Protein AF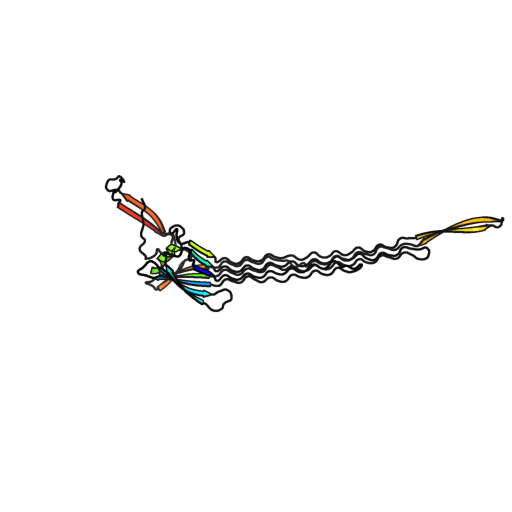-A0A397S6S1-F1 (afdb_monomer)

Structure (mmCIF, N/CA/C/O backbone):
data_AF-A0A397S6S1-F1
#
_entry.id   AF-A0A397S6S1-F1
#
loop_
_atom_site.group_PDB
_atom_site.id
_atom_site.type_symbol
_atom_site.label_atom_id
_atom_site.label_alt_id
_atom_site.label_comp_id
_atom_site.label_asym_id
_atom_site.label_entity_id
_atom_site.label_seq_id
_atom_site.pdbx_PDB_ins_code
_atom_site.Cartn_x
_atom_site.Cartn_y
_atom_site.Cartn_z
_atom_site.occupancy
_atom_site.B_iso_or_equiv
_atom_site.auth_seq_id
_atom_site.auth_comp_id
_atom_site.auth_asym_id
_atom_site.auth_atom_id
_atom_site.pdbx_PDB_model_num
ATOM 1 N N . MET A 1 1 ? -15.194 20.595 20.971 1.00 49.88 1 MET A N 1
ATOM 2 C CA . MET A 1 1 ? -15.760 19.247 21.141 1.00 49.88 1 MET A CA 1
ATOM 3 C C . MET A 1 1 ? -14.604 18.338 21.506 1.00 49.88 1 MET A C 1
ATOM 5 O O . MET A 1 1 ? -13.715 18.184 20.670 1.00 49.88 1 MET A O 1
ATOM 9 N N . PRO A 1 2 ? -14.495 17.902 22.769 1.00 57.78 2 PRO A N 1
ATOM 10 C CA . PRO A 1 2 ? -13.453 16.972 23.172 1.00 57.78 2 PRO A CA 1
ATOM 11 C C . PRO A 1 2 ? -13.737 15.608 22.536 1.00 57.78 2 PRO A C 1
ATOM 13 O O . PRO A 1 2 ? -14.866 15.121 22.544 1.00 57.78 2 PRO A O 1
ATOM 16 N N . PHE A 1 3 ? -12.702 15.026 21.948 1.00 66.88 3 PHE A N 1
ATOM 17 C CA . PHE A 1 3 ? -12.721 13.681 21.397 1.00 66.88 3 PHE A CA 1
ATOM 18 C C . PHE A 1 3 ? -11.619 12.877 22.069 1.00 66.88 3 PHE A C 1
ATOM 20 O O . PHE A 1 3 ? -10.541 13.403 22.357 1.00 66.88 3 PHE A O 1
ATOM 27 N N . VAL A 1 4 ? -11.885 11.600 22.296 1.00 69.38 4 VAL A N 1
ATOM 28 C CA . VAL A 1 4 ? -10.873 10.654 22.760 1.00 69.38 4 VAL A CA 1
ATOM 29 C C . VAL A 1 4 ? -10.373 9.915 21.538 1.00 69.38 4 VAL A C 1
ATOM 31 O O . VAL A 1 4 ? -11.154 9.249 20.865 1.00 69.38 4 VAL A O 1
ATOM 34 N N . VAL A 1 5 ? -9.093 10.068 21.213 1.00 80.88 5 VAL A N 1
ATOM 35 C CA . VAL A 1 5 ? -8.457 9.336 20.113 1.00 80.88 5 VAL A CA 1
ATOM 36 C C . VAL A 1 5 ? -7.332 8.510 20.697 1.00 80.88 5 VAL A C 1
ATOM 38 O O . VAL A 1 5 ? -6.319 9.058 21.129 1.00 80.88 5 VAL A O 1
ATOM 41 N N . LEU A 1 6 ? -7.507 7.194 20.660 1.00 88.75 6 LEU A N 1
ATOM 42 C CA . LEU A 1 6 ? -6.426 6.252 20.883 1.00 88.75 6 LEU A CA 1
ATOM 43 C C . LEU A 1 6 ? -6.134 5.550 19.560 1.00 88.75 6 LEU A C 1
ATOM 45 O O . LEU A 1 6 ? -6.953 4.788 19.046 1.00 88.75 6 LEU A O 1
ATOM 49 N N . SER A 1 7 ? -4.975 5.870 18.987 1.00 92.12 7 SER A N 1
ATOM 50 C CA . SER A 1 7 ? -4.529 5.338 17.704 1.00 92.12 7 SER A CA 1
ATOM 51 C C . SER A 1 7 ? -3.193 4.628 17.867 1.00 92.12 7 SER A C 1
ATOM 53 O O . SER A 1 7 ? -2.209 5.206 18.335 1.00 92.12 7 SER A O 1
ATOM 55 N N . VAL A 1 8 ? -3.175 3.365 17.457 1.00 94.94 8 VAL A N 1
ATOM 56 C CA . VAL A 1 8 ? -1.996 2.491 17.409 1.00 94.94 8 VAL A CA 1
ATOM 57 C C . VAL A 1 8 ? -1.719 2.016 15.981 1.00 94.94 8 VAL A C 1
ATOM 59 O O . VAL A 1 8 ? -1.090 0.980 15.765 1.00 94.94 8 VAL A O 1
ATOM 62 N N . SER A 1 9 ? -2.199 2.777 15.000 1.00 95.75 9 SER A N 1
ATOM 63 C CA . SER A 1 9 ? -2.180 2.421 13.587 1.00 95.75 9 SER A CA 1
ATOM 64 C C . SER A 1 9 ? -0.763 2.221 13.052 1.00 95.75 9 SER A C 1
ATOM 66 O O . SER A 1 9 ? 0.190 2.908 13.435 1.00 95.75 9 SER A O 1
ATOM 68 N N . GLY A 1 10 ? -0.625 1.261 12.144 1.00 96.31 10 GLY A N 1
ATOM 69 C CA . GLY A 1 10 ? 0.649 0.948 11.518 1.00 96.31 10 GLY A CA 1
ATOM 70 C C . GLY A 1 10 ? 1.063 2.029 10.513 1.00 96.31 10 GLY A C 1
ATOM 71 O O . GLY A 1 10 ? 0.251 2.421 9.674 1.00 96.31 10 GLY A O 1
ATOM 72 N N . PRO A 1 11 ? 2.317 2.518 10.522 1.00 96.75 11 PRO A N 1
ATOM 73 C CA . PRO A 1 11 ? 2.785 3.430 9.490 1.00 96.75 11 PRO A CA 1
ATOM 74 C C . PRO A 1 11 ? 2.798 2.769 8.107 1.00 96.75 11 PRO A C 1
ATOM 76 O O . PRO A 1 11 ? 3.103 1.582 7.939 1.00 96.75 11 PRO A O 1
ATOM 79 N N . ASN A 1 12 ? 2.502 3.582 7.094 1.00 97.69 12 ASN A N 1
ATOM 80 C CA . ASN A 1 12 ? 2.542 3.167 5.699 1.00 97.69 12 ASN A CA 1
ATOM 81 C C . ASN A 1 12 ? 3.964 2.796 5.260 1.00 97.69 12 ASN A C 1
ATOM 83 O O . ASN A 1 12 ? 4.958 3.384 5.688 1.00 97.69 12 ASN A O 1
ATOM 87 N N . GLY A 1 13 ? 4.036 1.843 4.340 1.00 97.56 13 GLY A N 1
ATOM 88 C CA . GLY A 1 13 ? 5.231 1.536 3.583 1.00 97.56 13 GLY A CA 1
ATOM 89 C C . GLY A 1 13 ? 5.599 2.671 2.630 1.00 97.56 13 GLY A C 1
ATOM 90 O O . GLY A 1 13 ? 4.772 3.485 2.221 1.00 97.56 13 GLY A O 1
ATOM 91 N N . VAL A 1 14 ? 6.870 2.706 2.257 1.00 98.31 14 VAL A N 1
ATOM 92 C CA . VAL A 1 14 ? 7.441 3.662 1.312 1.00 98.31 14 VAL A CA 1
ATOM 93 C C . VAL A 1 14 ? 7.373 3.061 -0.085 1.00 98.31 14 VAL A C 1
ATOM 95 O O . VAL A 1 14 ? 7.684 1.885 -0.280 1.00 98.31 14 VAL A O 1
ATOM 98 N N . ASN A 1 15 ? 6.966 3.865 -1.063 1.00 98.38 15 ASN A N 1
ATOM 99 C CA . ASN A 1 15 ? 6.918 3.450 -2.462 1.00 98.38 15 ASN A CA 1
ATOM 100 C C . ASN A 1 15 ? 8.325 3.186 -3.016 1.00 98.38 15 ASN A C 1
ATOM 102 O O . ASN A 1 15 ? 9.296 3.834 -2.622 1.00 98.38 15 ASN A O 1
ATOM 106 N N . GLY A 1 16 ? 8.414 2.269 -3.975 1.00 97.75 16 GLY A N 1
ATOM 107 C CA . GLY A 1 16 ? 9.587 2.124 -4.821 1.00 97.75 16 GLY A CA 1
ATOM 108 C C . GLY A 1 16 ? 9.790 3.390 -5.648 1.00 97.75 16 GLY A C 1
ATOM 109 O O . GLY A 1 16 ? 8.836 3.985 -6.149 1.00 97.75 16 GLY A O 1
ATOM 110 N N . GLN A 1 17 ? 11.038 3.816 -5.774 1.00 98.12 17 GLN A N 1
ATOM 111 C CA . GLN A 1 17 ? 11.419 4.894 -6.675 1.00 98.12 17 GLN A CA 1
ATOM 112 C C . GLN A 1 17 ? 11.540 4.334 -8.086 1.00 98.12 17 GLN A C 1
ATOM 114 O O . GLN A 1 17 ? 12.021 3.216 -8.273 1.00 98.12 17 GLN A O 1
ATOM 119 N N . ASN A 1 18 ? 11.106 5.116 -9.066 1.00 98.19 18 ASN A N 1
ATOM 120 C CA . ASN A 1 18 ? 11.241 4.730 -10.461 1.00 98.19 18 ASN A CA 1
ATOM 121 C C . ASN A 1 18 ? 12.713 4.734 -10.867 1.00 98.19 18 ASN A C 1
ATOM 123 O O . ASN A 1 18 ? 13.487 5.581 -10.413 1.00 98.19 18 ASN A O 1
ATOM 127 N N . GLY A 1 19 ? 13.057 3.803 -11.745 1.00 97.25 19 GLY A N 1
ATOM 128 C CA . GLY A 1 19 ? 14.286 3.866 -12.505 1.00 97.25 19 GLY A CA 1
ATOM 129 C C . GLY A 1 19 ? 14.269 5.062 -13.450 1.00 97.25 19 GLY A C 1
ATOM 130 O O . GLY A 1 19 ? 13.210 5.555 -13.848 1.00 97.25 19 GLY A O 1
ATOM 131 N N . ARG A 1 20 ? 15.455 5.561 -13.774 1.00 97.31 20 ARG A N 1
ATOM 132 C CA . ARG A 1 20 ? 15.635 6.616 -14.764 1.00 97.31 20 ARG A CA 1
ATOM 133 C C . ARG A 1 20 ? 15.694 6.023 -16.156 1.00 97.31 20 ARG A C 1
ATOM 135 O O . ARG A 1 20 ? 16.359 5.013 -16.379 1.00 97.31 20 ARG A O 1
ATOM 142 N N . ASP A 1 21 ? 15.038 6.701 -17.083 1.00 96.25 21 ASP A N 1
ATOM 143 C CA . ASP A 1 21 ? 15.172 6.395 -18.497 1.00 96.25 21 ASP A CA 1
ATOM 144 C C . ASP A 1 21 ? 16.601 6.677 -18.955 1.00 96.25 21 ASP A C 1
ATOM 146 O O . ASP A 1 21 ? 17.256 7.627 -18.504 1.00 96.25 21 ASP A O 1
ATOM 150 N N . ALA A 1 22 ? 17.064 5.856 -19.885 1.00 92.19 22 ALA A N 1
ATOM 151 C CA . ALA A 1 22 ? 18.319 6.064 -20.568 1.00 92.19 22 ALA A CA 1
ATOM 152 C C . ALA A 1 22 ? 18.330 7.415 -21.292 1.00 92.19 22 ALA A C 1
ATOM 154 O O . ALA A 1 22 ? 17.345 7.845 -21.906 1.00 92.19 22 ALA A O 1
ATOM 155 N N . ALA A 1 23 ? 19.482 8.081 -21.274 1.00 82.38 23 ALA A N 1
ATOM 156 C CA . ALA A 1 23 ? 19.668 9.274 -22.080 1.00 82.38 23 ALA A CA 1
ATOM 157 C C . ALA A 1 23 ? 19.620 8.914 -23.573 1.00 82.38 23 ALA A C 1
ATOM 159 O O . ALA A 1 23 ? 20.121 7.876 -24.005 1.00 82.38 23 ALA A O 1
ATOM 160 N N . ILE A 1 24 ? 19.044 9.799 -24.390 1.00 68.06 24 ILE A N 1
ATOM 161 C CA . ILE A 1 24 ? 19.132 9.663 -25.846 1.00 68.06 24 ILE A CA 1
ATOM 162 C C . ILE A 1 24 ? 20.593 9.927 -26.238 1.00 68.06 24 ILE A C 1
ATOM 164 O O . ILE A 1 24 ? 21.088 11.027 -25.957 1.00 68.06 24 ILE A O 1
ATOM 168 N N . PRO A 1 25 ? 21.293 8.982 -26.893 1.00 62.28 25 PRO A N 1
ATOM 169 C CA . PRO A 1 25 ? 22.680 9.196 -27.278 1.00 62.28 25 PRO A CA 1
ATOM 170 C C . PRO A 1 25 ? 22.798 10.408 -28.206 1.00 62.28 25 PRO A C 1
ATOM 172 O O . PRO A 1 25 ? 22.095 10.512 -29.212 1.00 62.28 25 PRO A O 1
ATOM 175 N N . SER A 1 26 ? 23.710 11.330 -27.894 1.00 56.88 26 SER A N 1
ATOM 176 C CA . SER A 1 26 ? 24.005 12.495 -28.742 1.00 56.88 26 SER A CA 1
ATOM 177 C C . SER A 1 26 ? 24.985 12.179 -29.882 1.00 56.88 26 SER A C 1
ATOM 179 O O . SER A 1 26 ? 25.228 13.026 -30.744 1.00 56.88 26 SER A O 1
ATOM 181 N N . GLY A 1 27 ? 25.551 10.967 -29.904 1.00 58.62 27 GLY A N 1
ATOM 182 C CA . GLY A 1 27 ? 26.547 10.528 -30.877 1.00 58.62 27 GLY A CA 1
ATOM 183 C C . GLY A 1 27 ? 25.983 9.626 -31.973 1.00 58.62 27 GLY A C 1
ATOM 184 O O . GLY A 1 27 ? 25.130 8.771 -31.744 1.00 58.62 27 GLY A O 1
ATOM 185 N N . SER A 1 28 ? 26.511 9.782 -33.188 1.00 64.44 28 SER A N 1
ATOM 186 C CA . SER A 1 28 ? 26.298 8.804 -34.259 1.00 64.44 28 SER A CA 1
ATOM 187 C C . SER A 1 28 ? 27.014 7.492 -33.916 1.00 64.44 28 SER A C 1
ATOM 189 O O . SER A 1 28 ? 28.092 7.520 -33.325 1.00 64.44 28 SER A O 1
ATOM 191 N N . TYR A 1 29 ? 26.449 6.354 -34.329 1.00 70.75 29 TYR A N 1
ATOM 192 C CA . TYR A 1 29 ? 27.082 5.024 -34.226 1.00 70.75 29 TYR A CA 1
ATOM 193 C C . TYR A 1 29 ? 27.210 4.439 -32.806 1.00 70.75 29 TYR A C 1
ATOM 195 O O . TYR A 1 29 ? 27.913 3.448 -32.622 1.00 70.75 29 TYR A O 1
ATOM 203 N N . MET A 1 30 ? 26.541 5.027 -31.812 1.00 86.31 30 MET A N 1
ATOM 204 C CA . MET A 1 30 ? 26.536 4.545 -30.429 1.00 86.31 30 MET A CA 1
ATOM 205 C C . MET A 1 30 ? 25.378 3.580 -30.170 1.00 86.31 30 MET A C 1
ATOM 207 O O . MET A 1 30 ? 24.312 3.690 -30.782 1.00 86.31 30 MET A O 1
ATOM 211 N N . ASN A 1 31 ? 25.590 2.647 -29.247 1.00 90.50 31 ASN A N 1
ATOM 212 C CA . ASN A 1 31 ? 24.495 1.884 -28.665 1.00 90.50 31 ASN A CA 1
ATOM 213 C C . ASN A 1 31 ? 23.658 2.802 -27.764 1.00 90.50 31 ASN A C 1
ATOM 215 O O . ASN A 1 31 ? 24.150 3.827 -27.291 1.00 90.50 31 ASN A O 1
ATOM 219 N N . GLY A 1 32 ? 22.399 2.439 -27.558 1.00 92.88 32 GLY A N 1
ATOM 220 C CA . GLY A 1 32 ? 21.578 3.038 -26.523 1.00 92.88 32 GLY A CA 1
ATOM 221 C C . GLY A 1 32 ? 22.036 2.579 -25.146 1.00 92.88 32 GLY A C 1
ATOM 222 O O . GLY A 1 32 ? 22.448 1.430 -24.987 1.00 92.88 32 GLY A O 1
ATOM 223 N N . ASP A 1 33 ? 21.957 3.482 -24.175 1.00 94.75 33 ASP A N 1
ATOM 224 C CA . ASP A 1 33 ? 22.206 3.153 -22.774 1.00 94.75 33 ASP A CA 1
ATOM 225 C C . ASP A 1 33 ? 21.023 2.373 -22.190 1.00 94.75 33 ASP A C 1
ATOM 227 O O . ASP A 1 33 ? 19.894 2.479 -22.674 1.00 94.75 33 ASP A O 1
ATOM 231 N N . ASP A 1 34 ? 21.270 1.599 -21.141 1.00 96.12 34 ASP A N 1
ATOM 232 C CA . ASP A 1 34 ? 20.221 0.847 -20.458 1.00 96.12 34 ASP A CA 1
ATOM 233 C C . ASP A 1 34 ? 19.400 1.765 -19.539 1.00 96.12 34 ASP A C 1
ATOM 235 O O . ASP A 1 34 ? 19.919 2.723 -18.958 1.00 96.12 34 ASP A O 1
ATOM 239 N N . GLY A 1 35 ? 18.110 1.463 -19.394 1.00 97.44 35 GLY A N 1
ATOM 240 C CA . GLY A 1 35 ? 17.267 2.085 -18.377 1.00 97.44 35 GLY A CA 1
ATOM 241 C C . GLY A 1 35 ? 17.606 1.552 -16.983 1.00 97.44 35 GLY A C 1
ATOM 242 O O . GLY A 1 35 ? 17.953 0.382 -16.822 1.00 97.44 35 GLY A O 1
ATOM 243 N N . GLU A 1 36 ? 17.494 2.389 -15.953 1.00 98.25 36 GLU A N 1
ATOM 244 C CA . GLU A 1 36 ? 17.776 1.960 -14.579 1.00 98.25 36 GLU A CA 1
ATOM 245 C C . GLU A 1 36 ? 16.616 1.141 -13.991 1.00 98.25 36 GLU A C 1
ATOM 247 O O . GLU A 1 36 ? 15.441 1.342 -14.309 1.00 98.25 36 GLU A O 1
ATOM 252 N N . ASP A 1 37 ? 16.931 0.241 -13.064 1.00 98.31 37 ASP A N 1
ATOM 253 C CA . ASP A 1 37 ? 15.927 -0.498 -12.302 1.00 98.31 37 ASP A CA 1
ATOM 254 C C . ASP A 1 37 ? 15.228 0.395 -11.265 1.00 98.31 37 ASP A C 1
ATOM 256 O O . ASP A 1 37 ? 15.817 1.305 -10.676 1.00 98.31 37 ASP A O 1
ATOM 260 N N . ALA A 1 38 ? 13.968 0.083 -10.973 1.00 98.31 38 ALA A N 1
ATOM 261 C CA . ALA A 1 38 ? 13.251 0.669 -9.853 1.00 98.31 38 ALA A CA 1
ATOM 262 C C . ALA A 1 38 ? 13.758 0.141 -8.503 1.00 98.31 38 ALA A C 1
ATOM 264 O O . ALA A 1 38 ? 14.186 -1.009 -8.366 1.00 98.31 38 ALA A O 1
ATOM 265 N N . THR A 1 39 ? 13.602 0.944 -7.448 1.00 98.12 39 THR A N 1
ATOM 266 C CA . THR A 1 39 ? 13.853 0.475 -6.081 1.00 98.12 39 THR A CA 1
ATOM 267 C C . THR A 1 39 ? 12.647 -0.281 -5.522 1.00 98.12 39 THR A C 1
ATOM 269 O O . THR A 1 39 ? 11.507 -0.157 -5.985 1.00 98.12 39 THR A O 1
ATOM 272 N N . LYS A 1 40 ? 12.897 -1.140 -4.531 1.00 97.25 40 LYS A N 1
ATOM 273 C CA . LYS A 1 40 ? 11.847 -1.954 -3.912 1.00 97.25 40 LYS A CA 1
ATOM 274 C C . LYS A 1 40 ? 11.019 -1.111 -2.935 1.00 97.25 40 LYS A C 1
ATOM 276 O O . LYS A 1 40 ? 11.619 -0.425 -2.106 1.00 97.25 40 LYS A O 1
ATOM 281 N N . PRO A 1 41 ? 9.677 -1.199 -2.965 1.00 98.25 41 PRO A N 1
ATOM 282 C CA . PRO A 1 41 ? 8.852 -0.625 -1.911 1.00 98.25 41 PRO A CA 1
ATOM 283 C C . PRO A 1 41 ? 9.032 -1.359 -0.584 1.00 98.25 41 PRO A C 1
ATOM 285 O O . PRO A 1 41 ? 9.493 -2.504 -0.538 1.00 98.25 41 PRO A O 1
ATOM 288 N N . THR A 1 42 ? 8.594 -0.725 0.502 1.00 98.44 42 THR A N 1
ATOM 289 C CA . THR A 1 42 ? 8.543 -1.349 1.825 1.00 98.44 42 THR A CA 1
ATOM 290 C C . THR A 1 42 ? 7.120 -1.725 2.218 1.00 98.44 42 THR A C 1
ATOM 292 O O . THR A 1 42 ? 6.132 -1.122 1.796 1.00 98.44 42 THR A O 1
ATOM 295 N N . ARG A 1 43 ? 7.019 -2.779 3.027 1.00 98.06 43 ARG A N 1
ATOM 296 C CA . ARG A 1 43 ? 5.763 -3.259 3.603 1.00 98.06 43 ARG A CA 1
ATOM 297 C C . ARG A 1 43 ? 5.183 -2.221 4.570 1.00 98.06 43 ARG A C 1
ATOM 299 O O . ARG A 1 43 ? 5.933 -1.633 5.349 1.00 98.06 43 ARG A O 1
ATOM 306 N N . GLY A 1 44 ? 3.859 -2.068 4.550 1.00 98.12 44 GLY A N 1
ATOM 307 C CA . GLY A 1 44 ? 3.124 -1.330 5.574 1.00 98.12 44 GLY A CA 1
ATOM 308 C C . GLY A 1 44 ? 3.158 -2.068 6.908 1.00 98.12 44 GLY A C 1
ATOM 309 O O . GLY A 1 44 ? 3.124 -3.301 6.947 1.00 98.12 44 GLY A O 1
ATOM 310 N N . LYS A 1 45 ? 3.311 -1.335 8.006 1.00 97.81 45 LYS A N 1
ATOM 311 C CA . LYS A 1 45 ? 3.511 -1.947 9.321 1.00 97.81 45 LYS A CA 1
ATOM 312 C C . LYS A 1 45 ? 2.196 -2.393 9.929 1.00 97.81 45 LYS A C 1
ATOM 314 O O . LYS A 1 45 ? 1.146 -1.830 9.640 1.00 97.81 45 LYS A O 1
ATOM 319 N N . ASP A 1 46 ? 2.269 -3.452 10.720 1.00 97.56 46 ASP A N 1
ATOM 320 C CA . ASP A 1 46 ? 1.125 -3.947 11.476 1.00 97.56 46 ASP A CA 1
ATOM 321 C C . ASP A 1 46 ? 0.682 -2.880 12.476 1.00 97.56 46 ASP A C 1
ATOM 323 O O . ASP A 1 46 ? 1.524 -2.160 13.011 1.00 97.56 46 ASP A O 1
ATOM 327 N N . ALA A 1 47 ? -0.618 -2.760 12.716 1.00 97.19 47 ALA A N 1
ATOM 328 C CA . ALA A 1 47 ? -1.077 -1.964 13.839 1.00 97.19 47 ALA A CA 1
ATOM 329 C C . ALA A 1 47 ? -0.628 -2.603 15.156 1.00 97.19 47 ALA A C 1
ATOM 331 O O . ALA A 1 47 ? -0.300 -3.792 15.220 1.00 97.19 47 ALA A O 1
ATOM 332 N N . GLY A 1 48 ? -0.612 -1.797 16.205 1.00 96.25 48 GLY A N 1
ATOM 333 C CA . GLY A 1 48 ? -0.502 -2.302 17.558 1.00 96.25 48 GLY A CA 1
ATOM 334 C C . GLY A 1 48 ? -1.863 -2.653 18.156 1.00 96.25 48 GLY A C 1
ATOM 335 O O . GLY A 1 48 ? -2.854 -2.752 17.438 1.00 96.25 48 GLY A O 1
ATOM 336 N N . ASP A 1 49 ? -1.913 -2.827 19.471 1.00 95.44 49 ASP A N 1
ATOM 337 C CA . ASP A 1 49 ? -3.095 -3.332 20.170 1.00 95.44 49 ASP A CA 1
ATOM 338 C C . ASP A 1 49 ? -3.554 -2.345 21.243 1.00 95.44 49 ASP A C 1
ATOM 340 O O . ASP A 1 49 ? -2.750 -1.595 21.801 1.00 95.44 49 ASP A O 1
ATOM 344 N N . ILE A 1 50 ? -4.853 -2.348 21.525 1.00 95.12 50 ILE A N 1
ATOM 345 C CA . ILE A 1 50 ? -5.494 -1.538 22.559 1.00 95.12 50 ILE A CA 1
ATOM 346 C C . ILE A 1 50 ? -6.206 -2.490 23.520 1.00 95.12 50 ILE A C 1
ATOM 348 O O . ILE A 1 50 ? -7.055 -3.273 23.095 1.00 95.12 50 ILE A O 1
ATOM 352 N N . ASP A 1 51 ? -5.890 -2.398 24.806 1.00 95.38 51 ASP A N 1
ATOM 353 C CA . ASP A 1 51 ? -6.515 -3.170 25.876 1.00 95.38 51 ASP A CA 1
ATOM 354 C C . ASP A 1 51 ? -6.951 -2.224 26.998 1.00 95.38 51 ASP A C 1
ATOM 356 O O . ASP A 1 51 ? -6.140 -1.749 27.794 1.00 95.38 51 ASP A O 1
ATOM 360 N N . LEU A 1 52 ? -8.238 -1.879 27.020 1.00 93.50 52 LEU A N 1
ATOM 361 C CA . LEU A 1 52 ? -8.780 -0.873 27.934 1.00 93.50 52 LEU A CA 1
ATOM 362 C C . LEU A 1 52 ? -9.760 -1.494 28.919 1.00 93.50 52 LEU A C 1
ATOM 364 O O . LEU A 1 52 ? -10.529 -2.373 28.561 1.00 93.50 52 LEU A O 1
ATOM 368 N N . PHE A 1 53 ? -9.771 -0.981 30.137 1.00 92.88 53 PHE A N 1
ATOM 369 C CA . PHE A 1 53 ? -10.769 -1.170 31.172 1.00 92.88 53 PHE A CA 1
ATOM 370 C C . PHE A 1 53 ? -11.658 0.067 31.231 1.00 92.88 53 PHE A C 1
ATOM 372 O O . PHE A 1 53 ? -11.165 1.189 31.381 1.00 92.88 53 PHE A O 1
ATOM 379 N N . LEU A 1 54 ? -12.966 -0.144 31.122 1.00 89.56 54 LEU A N 1
ATOM 380 C CA . LEU A 1 54 ? -13.977 0.884 31.325 1.00 89.56 54 LEU A CA 1
ATOM 381 C C . LEU A 1 54 ? -14.550 0.730 32.730 1.00 89.56 54 LEU A C 1
ATOM 383 O O . LEU A 1 54 ? -14.918 -0.367 33.154 1.00 89.56 54 LEU A O 1
ATOM 387 N N . THR A 1 55 ? -14.618 1.831 33.467 1.00 89.56 55 THR A N 1
ATOM 388 C CA . THR A 1 55 ? -15.172 1.848 34.823 1.00 89.56 55 THR A CA 1
ATOM 389 C C . THR A 1 55 ? -16.008 3.096 35.021 1.00 89.56 55 THR A C 1
ATOM 391 O O . THR A 1 55 ? -15.583 4.200 34.672 1.00 89.56 55 THR A O 1
ATOM 394 N N . GLU A 1 56 ? -17.200 2.927 35.589 1.00 83.56 56 GLU A N 1
ATOM 395 C CA . GLU A 1 56 ? -18.030 4.064 35.958 1.00 83.56 56 GLU A CA 1
ATOM 396 C C . GLU A 1 56 ? -17.411 4.754 37.178 1.00 83.56 56 GLU A C 1
ATOM 398 O O . GLU A 1 56 ? -17.055 4.124 38.180 1.00 83.56 56 GLU A O 1
ATOM 403 N N . ARG A 1 57 ? -17.238 6.072 37.088 1.00 84.06 57 ARG A N 1
ATOM 404 C CA . ARG A 1 57 ? -16.768 6.897 38.195 1.00 84.06 57 ARG A CA 1
ATOM 405 C C . ARG A 1 57 ? -17.924 7.754 38.679 1.00 84.06 57 ARG A C 1
ATOM 407 O O . ARG A 1 57 ? -18.404 8.643 37.974 1.00 84.06 57 ARG A O 1
ATOM 414 N N . ASP A 1 58 ? -18.339 7.466 39.905 1.00 68.38 58 ASP A N 1
ATOM 415 C CA . ASP A 1 58 ? -19.374 8.210 40.601 1.00 68.38 58 ASP A CA 1
ATOM 416 C C . ASP A 1 58 ? -18.788 9.554 41.035 1.00 68.38 58 ASP A C 1
ATOM 418 O O . ASP A 1 58 ? -17.901 9.625 41.894 1.00 68.38 58 ASP A O 1
ATOM 422 N N . ASN A 1 59 ? -19.223 10.623 40.379 1.00 53.56 59 ASN A N 1
ATOM 423 C CA . ASN A 1 59 ? -18.847 11.970 40.751 1.00 53.56 59 ASN A CA 1
ATOM 424 C C . ASN A 1 59 ? -20.125 12.704 41.126 1.00 53.56 59 ASN A C 1
ATOM 426 O O . ASN A 1 59 ? -21.104 12.708 40.383 1.00 53.56 59 ASN A O 1
ATOM 430 N N . THR A 1 60 ? -20.110 13.366 42.277 1.00 55.25 60 THR A N 1
ATOM 431 C CA . THR A 1 60 ? -21.243 14.110 42.858 1.00 55.25 60 THR A CA 1
ATOM 432 C C . THR A 1 60 ? -21.800 15.225 41.954 1.00 55.25 60 THR A C 1
ATOM 434 O O . THR A 1 60 ? -22.746 15.913 42.334 1.00 55.25 60 THR A O 1
ATOM 437 N N . THR A 1 61 ? -21.225 15.406 40.764 1.00 53.53 61 THR A N 1
ATOM 438 C CA . THR A 1 61 ? -21.505 16.439 39.768 1.00 53.53 61 THR A CA 1
ATOM 439 C C . THR A 1 61 ? -21.949 15.905 38.398 1.00 53.53 61 THR A C 1
ATOM 441 O O . THR A 1 61 ? -22.183 16.730 37.526 1.00 53.53 61 THR A O 1
ATOM 444 N N . GLY A 1 62 ? -22.043 14.586 38.178 1.00 60.72 62 GLY A N 1
ATOM 445 C CA . GLY A 1 62 ? -22.481 14.000 36.898 1.00 60.72 62 GLY A CA 1
ATOM 446 C C . GLY A 1 62 ? -21.818 12.653 36.577 1.00 60.72 62 GLY A C 1
ATOM 447 O O . GLY A 1 62 ? -20.808 12.293 37.182 1.00 60.72 62 GLY A O 1
ATOM 448 N N . ALA A 1 63 ? -22.383 11.910 35.618 1.00 70.62 63 ALA A N 1
ATOM 449 C CA . ALA A 1 63 ? -21.850 10.612 35.194 1.00 70.62 63 ALA A CA 1
ATOM 450 C C . ALA A 1 63 ? -20.482 10.779 34.509 1.00 70.62 63 ALA A C 1
ATOM 452 O O . ALA A 1 63 ? -20.339 11.575 33.575 1.00 70.62 63 ALA A O 1
ATOM 453 N N . SER A 1 64 ? -19.477 10.025 34.958 1.00 79.06 64 SER A N 1
ATOM 454 C CA . SER A 1 64 ? -18.142 10.023 34.357 1.00 79.06 64 SER A CA 1
ATOM 455 C C . SER A 1 64 ? -17.631 8.607 34.116 1.00 79.06 64 SER A C 1
ATOM 457 O O . SER A 1 64 ? -17.967 7.678 34.848 1.00 79.06 64 SER A O 1
ATOM 459 N N . ILE A 1 65 ? -16.823 8.444 33.072 1.00 82.12 65 ILE A N 1
ATOM 460 C CA . ILE A 1 65 ? -16.197 7.175 32.697 1.00 82.12 65 ILE A CA 1
ATOM 461 C C . ILE A 1 65 ? -14.693 7.332 32.821 1.00 82.12 65 ILE A C 1
ATOM 463 O O . ILE A 1 65 ? -14.117 8.278 32.281 1.00 82.12 65 ILE A O 1
ATOM 467 N N . GLU A 1 66 ? -14.049 6.376 33.475 1.00 88.06 66 GLU A N 1
ATOM 468 C CA . GLU A 1 66 ? -12.607 6.207 33.385 1.00 88.06 66 GLU A CA 1
ATOM 469 C C . GLU A 1 66 ? -12.274 5.138 32.348 1.00 88.06 66 GLU A C 1
ATOM 471 O O . GLU A 1 66 ? -12.798 4.023 32.389 1.00 88.06 66 GLU A O 1
ATOM 476 N N . PHE A 1 67 ? -11.374 5.490 31.437 1.00 88.31 67 PHE A N 1
ATOM 477 C CA . PHE A 1 67 ? -10.684 4.554 30.569 1.00 88.31 67 PHE A CA 1
ATOM 478 C C . PHE A 1 67 ? -9.297 4.358 31.152 1.00 88.31 67 PHE A C 1
ATOM 480 O O . PHE A 1 67 ? -8.525 5.310 31.240 1.00 88.31 67 PHE A O 1
ATOM 487 N N . SER A 1 68 ? -8.972 3.135 31.542 1.00 91.81 68 SER A N 1
ATOM 488 C CA . SER A 1 68 ? -7.631 2.767 31.991 1.00 91.81 68 SER A CA 1
ATOM 489 C C . SER A 1 68 ? -7.135 1.554 31.219 1.00 91.81 68 SER A C 1
ATOM 491 O O . SER A 1 68 ? -7.923 0.914 30.545 1.00 91.81 68 SER A O 1
ATOM 493 N N . GLY A 1 69 ? -5.851 1.226 31.260 1.00 92.31 69 GLY A N 1
ATOM 494 C CA . GLY A 1 69 ? -5.338 0.013 30.627 1.00 92.31 69 GLY A CA 1
ATOM 495 C C . GLY A 1 69 ? -4.038 0.257 29.891 1.00 92.31 69 GLY A C 1
ATOM 496 O O . GLY A 1 69 ? -3.231 1.093 30.302 1.00 92.31 69 GLY A O 1
ATOM 497 N N . GLN A 1 70 ? -3.824 -0.504 28.826 1.00 93.81 70 GLN A N 1
ATOM 498 C CA . GLN A 1 70 ? -2.573 -0.534 28.092 1.00 93.81 70 GLN A CA 1
ATOM 499 C C . GLN A 1 70 ? -2.808 -0.477 26.591 1.00 93.81 70 GLN A C 1
ATOM 501 O O . GLN A 1 70 ? -3.794 -0.980 26.059 1.00 93.81 70 GLN A O 1
ATOM 506 N N . TYR A 1 71 ? -1.873 0.137 25.886 1.00 92.62 71 TYR A N 1
ATOM 507 C CA . TYR A 1 71 ? -1.820 0.046 24.440 1.00 92.62 71 TYR A CA 1
ATOM 508 C C . TYR A 1 71 ? -0.382 -0.121 23.986 1.00 92.62 71 TYR A C 1
ATOM 510 O O . TYR A 1 71 ? 0.561 0.369 24.605 1.00 92.62 71 TYR A O 1
ATOM 518 N N . ARG A 1 72 ? -0.219 -0.781 22.851 1.00 94.00 72 ARG A N 1
ATOM 519 C CA . ARG A 1 72 ? 1.067 -0.952 22.191 1.00 94.00 72 ARG A CA 1
ATOM 520 C C . ARG A 1 72 ? 0.992 -0.256 20.859 1.00 94.00 72 ARG A C 1
ATOM 522 O O . ARG A 1 72 ? 0.092 -0.566 20.092 1.00 94.00 72 ARG A O 1
ATOM 529 N N . LYS A 1 73 ? 1.909 0.659 20.545 1.00 90.81 73 LYS A N 1
ATOM 530 C CA . LYS A 1 73 ? 1.979 1.210 19.183 1.00 90.81 73 LYS A CA 1
ATOM 531 C C . LYS A 1 73 ? 2.676 0.226 18.250 1.00 90.81 73 LYS A C 1
ATOM 533 O O . LYS A 1 73 ? 3.460 -0.622 18.680 1.00 90.81 73 LYS A O 1
ATOM 538 N N . SER A 1 74 ? 2.436 0.389 16.953 1.00 84.19 74 SER A N 1
ATOM 539 C CA . SER A 1 74 ? 3.187 -0.319 15.919 1.00 84.19 74 SER A CA 1
ATOM 540 C C . SER A 1 74 ? 4.701 -0.239 16.171 1.00 84.19 74 SER A C 1
ATOM 542 O O . SER A 1 74 ? 5.243 0.837 16.412 1.00 84.19 74 SER A O 1
ATOM 544 N N . GLU A 1 75 ? 5.385 -1.379 16.055 1.00 80.94 75 GLU A N 1
ATOM 545 C CA . GLU A 1 75 ? 6.841 -1.558 16.230 1.00 80.94 75 GLU A CA 1
ATOM 546 C C . GLU A 1 75 ? 7.400 -1.358 17.649 1.00 80.94 75 GLU A C 1
ATOM 548 O O . GLU A 1 75 ? 8.580 -1.636 17.873 1.00 80.94 75 GLU A O 1
ATOM 553 N N . GLN A 1 76 ? 6.589 -0.930 18.620 1.00 83.75 76 GLN A N 1
ATOM 554 C CA . GLN A 1 76 ? 7.010 -0.896 20.018 1.00 83.75 76 GLN A CA 1
ATOM 555 C C . GLN A 1 76 ? 6.913 -2.291 20.644 1.00 83.75 76 GLN A C 1
ATOM 557 O O . GLN A 1 76 ? 5.979 -3.051 20.399 1.00 83.75 76 GLN A O 1
ATOM 562 N N . LEU A 1 77 ? 7.899 -2.619 21.481 1.00 77.31 77 LEU A N 1
ATOM 563 C CA . LEU A 1 77 ? 7.928 -3.863 22.260 1.00 77.31 77 LEU A CA 1
ATOM 564 C C . LEU A 1 77 ? 7.337 -3.704 23.663 1.00 77.31 77 LEU A C 1
ATOM 566 O O . LEU A 1 77 ? 7.227 -4.691 24.383 1.00 77.31 77 LEU A O 1
ATOM 570 N N . VAL A 1 78 ? 7.033 -2.471 24.065 1.00 84.62 78 VAL A N 1
ATOM 571 C CA . VAL A 1 78 ? 6.607 -2.130 25.420 1.00 84.62 78 VAL A CA 1
ATOM 572 C C . VAL A 1 78 ? 5.230 -1.500 25.345 1.00 84.62 78 VAL A C 1
ATOM 574 O O . VAL A 1 78 ? 4.995 -0.640 24.496 1.00 84.62 78 VAL A O 1
ATOM 577 N N . ASP A 1 79 ? 4.361 -1.933 26.246 1.00 88.25 79 ASP A N 1
ATOM 578 C CA . ASP A 1 79 ? 3.025 -1.386 26.397 1.00 88.25 79 ASP A CA 1
ATOM 579 C C . ASP A 1 79 ? 3.089 -0.066 27.179 1.00 88.25 79 ASP A C 1
ATOM 581 O O . ASP A 1 79 ? 3.822 0.074 28.163 1.00 88.25 79 ASP A O 1
ATOM 585 N N . GLU A 1 80 ? 2.335 0.925 26.721 1.00 90.88 80 GLU A N 1
ATOM 586 C CA . GLU A 1 80 ? 2.163 2.211 27.385 1.00 90.88 80 GLU A CA 1
ATOM 587 C C . GLU A 1 80 ? 0.854 2.178 28.180 1.00 90.88 80 GLU A C 1
ATOM 589 O O . GLU A 1 80 ? -0.175 1.708 27.693 1.00 90.88 80 GLU A O 1
ATOM 594 N N . ASN A 1 81 ? 0.884 2.683 29.414 1.00 92.31 81 ASN A N 1
ATOM 595 C CA . ASN A 1 81 ? -0.328 2.796 30.217 1.00 92.31 81 ASN A CA 1
ATOM 596 C C . ASN A 1 81 ? -1.171 3.974 29.719 1.00 92.31 81 ASN A C 1
ATOM 598 O O . ASN A 1 81 ? -0.652 5.064 29.470 1.00 92.31 81 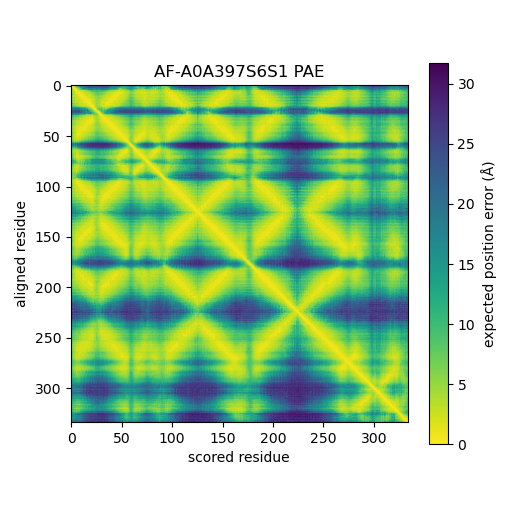ASN A O 1
ATOM 602 N N . PHE A 1 82 ? -2.477 3.765 29.651 1.00 89.25 82 PHE A N 1
ATOM 603 C CA . PHE A 1 82 ? -3.472 4.796 29.405 1.00 89.25 82 PHE A CA 1
ATOM 604 C C . PHE A 1 82 ? -4.358 4.917 30.639 1.00 89.25 82 PHE A C 1
ATOM 606 O O . PHE A 1 82 ? -4.784 3.901 31.185 1.00 89.25 82 PHE A O 1
ATOM 613 N N . GLN A 1 83 ? -4.612 6.139 31.098 1.00 90.38 83 GLN A N 1
ATOM 614 C CA . GLN A 1 83 ? -5.594 6.404 32.143 1.00 90.38 83 GLN A CA 1
ATOM 615 C C . GLN A 1 83 ? -6.139 7.817 31.978 1.00 90.38 83 GLN A C 1
ATOM 617 O O . GLN A 1 83 ? -5.420 8.787 32.196 1.00 90.38 83 GLN A O 1
ATOM 622 N N . GLU A 1 84 ? -7.408 7.924 31.612 1.00 86.94 84 GLU A N 1
ATOM 623 C CA . GLU A 1 84 ? -8.094 9.194 31.405 1.00 86.94 84 GLU A CA 1
ATOM 624 C C . GLU A 1 84 ? -9.537 9.091 31.904 1.00 86.94 84 GLU A C 1
ATOM 626 O O . GLU A 1 84 ? -10.192 8.058 31.759 1.00 86.94 84 GLU A O 1
ATOM 631 N N . THR A 1 85 ? -10.043 10.169 32.504 1.00 85.81 85 THR A N 1
ATOM 632 C CA . THR A 1 85 ? -11.433 10.257 32.973 1.00 85.81 85 THR A CA 1
ATOM 633 C C . THR A 1 85 ? -12.179 11.314 32.181 1.00 85.81 85 THR A C 1
ATOM 635 O O . THR A 1 85 ? -11.729 12.453 32.058 1.00 85.81 85 THR A O 1
ATOM 638 N N . TYR A 1 86 ? -13.353 10.947 31.687 1.00 79.75 86 TYR A N 1
ATOM 639 C CA . TYR A 1 86 ? -14.193 11.799 30.865 1.00 79.75 86 TYR A CA 1
ATOM 640 C C . TYR A 1 86 ? -15.573 11.967 31.489 1.00 79.75 86 TYR A C 1
ATOM 642 O O . TYR A 1 86 ? -16.156 11.013 31.999 1.00 79.75 86 TYR A O 1
ATOM 650 N N . SER A 1 87 ? -16.113 13.184 31.421 1.00 76.94 87 SER A N 1
ATOM 651 C CA . SER A 1 87 ? -17.520 13.421 31.748 1.00 76.94 87 SER A CA 1
ATOM 652 C C . SER A 1 87 ? -18.394 12.986 30.573 1.00 76.94 87 SER A C 1
ATOM 654 O O . SER A 1 87 ? -18.161 13.410 29.437 1.00 76.94 87 SER A O 1
ATOM 656 N N . CYS A 1 88 ? -19.422 12.184 30.850 1.00 69.56 88 CYS A N 1
ATOM 657 C CA . CYS A 1 88 ? -20.412 11.763 29.856 1.00 69.56 88 CYS A CA 1
ATOM 658 C C . CYS A 1 88 ? -21.211 12.948 29.286 1.00 69.56 88 CYS A C 1
ATOM 660 O O . CYS A 1 88 ? -21.849 12.810 28.248 1.00 69.56 88 CYS A O 1
ATOM 662 N N . GLU A 1 89 ? -21.192 14.105 29.956 1.00 68.12 89 GLU A N 1
ATOM 663 C CA . GLU A 1 89 ? -21.887 15.320 29.515 1.00 68.12 89 GLU A CA 1
ATOM 664 C C . GLU A 1 89 ? -21.129 16.094 28.431 1.00 68.12 89 GLU A C 1
ATOM 666 O O . GLU A 1 89 ? -21.728 16.913 27.737 1.00 68.12 89 GLU A O 1
ATOM 671 N N . THR A 1 90 ? -19.809 15.898 28.318 1.00 66.88 90 THR A N 1
ATOM 672 C CA . THR A 1 90 ? -18.951 16.753 27.483 1.00 66.88 90 THR A CA 1
ATOM 673 C C . THR A 1 90 ? -18.284 16.033 26.324 1.00 66.88 90 THR A C 1
ATOM 675 O O . THR A 1 90 ? -17.829 16.716 25.407 1.00 66.88 90 THR A O 1
ATOM 678 N N . VAL A 1 91 ? -18.190 14.700 26.346 1.00 65.56 91 VAL A N 1
ATOM 679 C CA . VAL A 1 91 ? -17.555 13.934 25.266 1.00 65.56 91 VAL A CA 1
ATOM 680 C C . VAL A 1 91 ? -18.568 13.533 24.211 1.00 65.56 91 VAL A C 1
ATOM 682 O O . VAL A 1 91 ? -19.481 12.764 24.481 1.00 65.56 91 VAL A O 1
ATOM 685 N N . ASP A 1 92 ? -18.324 13.993 22.985 1.00 65.69 92 ASP A N 1
ATOM 686 C CA . ASP A 1 92 ? -19.202 13.735 21.842 1.00 65.69 92 ASP A CA 1
ATOM 687 C C . ASP A 1 92 ? -18.687 12.589 20.942 1.00 65.69 92 ASP A C 1
ATOM 689 O O . ASP A 1 92 ? -19.431 12.051 20.116 1.00 65.69 92 ASP A O 1
ATOM 693 N N . PHE A 1 93 ? -17.395 12.221 21.041 1.00 70.00 93 PHE A N 1
ATOM 694 C CA . PHE A 1 93 ? -16.778 11.279 20.097 1.00 70.00 93 PHE A CA 1
ATOM 695 C C . PHE A 1 93 ? -15.627 10.429 20.656 1.00 70.00 93 PHE A C 1
ATOM 697 O O . PHE A 1 93 ? -14.647 10.965 21.183 1.00 70.00 93 PHE A O 1
ATOM 704 N N . PHE A 1 94 ? -15.699 9.112 20.434 1.00 78.00 94 PHE A N 1
ATOM 705 C CA . PHE A 1 94 ? -14.636 8.150 20.756 1.00 78.00 94 PHE A CA 1
ATOM 706 C C . PHE A 1 94 ? -14.062 7.501 19.490 1.00 78.00 94 PHE A C 1
ATOM 708 O O . PHE A 1 94 ? -14.796 6.925 18.688 1.00 78.00 94 PHE A O 1
ATOM 715 N N . VAL A 1 95 ? -12.742 7.556 19.317 1.00 85.25 95 VAL A N 1
ATOM 716 C CA . VAL A 1 95 ? -12.019 6.925 18.205 1.00 85.25 95 VAL A CA 1
ATOM 717 C C . VAL A 1 95 ? -11.035 5.910 18.751 1.00 85.25 95 VAL A C 1
ATOM 719 O O . VAL A 1 95 ? -10.075 6.274 19.433 1.00 85.25 95 VAL A O 1
ATOM 722 N N . LEU A 1 96 ? -11.255 4.649 18.394 1.00 90.00 96 LEU A N 1
ATOM 723 C CA . LEU A 1 96 ? -10.304 3.570 18.614 1.00 90.00 96 LEU A CA 1
ATOM 724 C C . LEU A 1 96 ? -9.813 3.096 17.248 1.00 90.00 96 LEU A C 1
ATOM 726 O O . LEU A 1 96 ? -10.589 2.590 16.431 1.00 90.00 96 LEU A O 1
ATOM 730 N N . ASP A 1 97 ? -8.530 3.320 16.987 1.00 93.81 97 ASP A N 1
ATOM 731 C CA . ASP A 1 97 ? -7.933 3.076 15.682 1.00 93.81 97 ASP A CA 1
ATOM 732 C C . ASP A 1 97 ? -6.698 2.179 15.792 1.00 93.81 97 ASP A C 1
ATOM 734 O O . ASP A 1 97 ? -5.677 2.548 16.370 1.00 93.81 97 ASP A O 1
ATOM 738 N N . ALA A 1 98 ? -6.804 0.993 15.212 1.00 96.00 98 ALA A N 1
ATOM 739 C CA . ALA A 1 98 ? -5.758 -0.010 15.125 1.00 96.00 98 ALA A CA 1
ATOM 740 C C . ALA A 1 98 ? -5.684 -0.558 13.690 1.00 96.00 98 ALA A C 1
ATOM 742 O O . ALA A 1 98 ? -5.606 -1.769 13.480 1.00 96.00 98 ALA A O 1
ATOM 743 N N . HIS A 1 99 ? -5.747 0.312 12.677 1.00 96.75 99 HIS A N 1
ATOM 744 C CA . HIS A 1 99 ? -5.605 -0.120 11.286 1.00 96.75 99 HIS A CA 1
ATOM 745 C C . HIS A 1 99 ? -4.147 -0.351 10.883 1.00 96.75 99 HIS A C 1
ATOM 747 O O . HIS A 1 99 ? -3.232 0.365 11.299 1.00 96.75 99 HIS A O 1
ATOM 753 N N . GLY A 1 100 ? -3.920 -1.357 10.041 1.00 98.00 100 GLY A N 1
ATOM 754 C CA . GLY A 1 100 ? -2.599 -1.644 9.492 1.00 98.00 100 GLY A CA 1
ATOM 755 C C . GLY A 1 100 ? -2.167 -0.613 8.448 1.00 98.00 100 GLY A C 1
ATOM 756 O O . GLY A 1 100 ? -2.980 -0.086 7.689 1.00 98.00 100 GLY A O 1
ATOM 757 N N . GLY A 1 101 ? -0.865 -0.358 8.352 1.00 98.06 101 GLY A N 1
ATOM 758 C CA . GLY A 1 101 ? -0.306 0.549 7.354 1.00 98.06 101 GLY A CA 1
ATOM 759 C C . GLY A 1 101 ? -0.422 -0.006 5.936 1.00 98.06 101 GLY A C 1
ATOM 760 O O . GLY A 1 101 ? -0.256 -1.203 5.700 1.00 98.06 101 GLY A O 1
ATOM 761 N N . SER A 1 102 ? -0.658 0.855 4.952 1.00 98.44 102 SER A N 1
ATOM 762 C CA . SER A 1 102 ? -0.686 0.457 3.539 1.00 98.44 102 SER A CA 1
ATOM 763 C C . SER A 1 102 ? 0.710 0.088 3.037 1.00 98.44 102 SER A C 1
ATOM 765 O O . SER A 1 102 ? 1.700 0.698 3.431 1.00 98.44 102 SER A O 1
ATOM 767 N N . GLY A 1 103 ? 0.815 -0.903 2.156 1.00 98.56 103 GLY A N 1
ATOM 768 C CA . GLY A 1 103 ? 2.068 -1.281 1.510 1.00 98.56 103 GLY A CA 1
ATOM 769 C C . GLY A 1 103 ? 2.491 -0.293 0.426 1.00 98.56 103 GLY A C 1
ATOM 770 O O . GLY A 1 103 ? 1.660 0.213 -0.331 1.00 98.56 103 GLY A O 1
ATOM 771 N N . GLY A 1 104 ? 3.798 -0.044 0.316 1.00 98.62 104 GLY A N 1
ATOM 772 C CA . GLY A 1 104 ? 4.346 0.822 -0.724 1.00 98.62 104 GLY A CA 1
ATOM 773 C C . GLY A 1 104 ? 4.089 0.278 -2.132 1.00 98.62 104 GLY A C 1
ATOM 774 O O . GLY A 1 104 ? 4.144 -0.928 -2.381 1.00 98.62 104 GLY A O 1
ATOM 775 N N . HIS A 1 105 ? 3.809 1.167 -3.078 1.00 98.62 105 HIS A N 1
ATOM 776 C CA . HIS A 1 105 ? 3.652 0.826 -4.490 1.00 98.62 105 HIS A CA 1
ATOM 777 C C . HIS A 1 105 ? 4.999 0.493 -5.135 1.00 98.62 105 HIS A C 1
ATOM 779 O O . HIS A 1 105 ? 6.006 1.126 -4.829 1.00 98.62 105 HIS A O 1
ATOM 785 N N . GLY A 1 106 ? 5.012 -0.487 -6.033 1.00 98.50 106 GLY A N 1
ATOM 786 C CA . GLY A 1 106 ? 6.173 -0.823 -6.845 1.00 98.50 106 GLY A CA 1
ATOM 787 C C . GLY A 1 106 ? 6.573 0.331 -7.761 1.00 98.50 106 GLY A C 1
ATOM 788 O O . GLY A 1 106 ? 5.723 1.093 -8.221 1.00 98.50 106 GLY A O 1
ATOM 789 N N . GLY A 1 107 ? 7.872 0.457 -8.012 1.00 98.31 107 GLY A N 1
ATOM 790 C CA . GLY A 1 107 ? 8.418 1.459 -8.921 1.00 98.31 107 GLY A CA 1
ATOM 791 C C . GLY A 1 107 ? 8.424 0.975 -10.370 1.00 98.31 107 GLY A C 1
ATOM 792 O O . GLY A 1 107 ? 8.411 -0.228 -10.651 1.00 98.31 107 GLY A O 1
ATOM 793 N N . TYR A 1 108 ? 8.450 1.928 -11.293 1.00 98.56 108 TYR A N 1
ATOM 794 C CA . TYR A 1 108 ? 8.561 1.683 -12.730 1.00 98.56 108 TYR A CA 1
ATOM 795 C C . TYR A 1 108 ? 10.035 1.629 -13.129 1.00 98.56 108 TYR A C 1
ATOM 797 O O . TYR A 1 108 ? 10.794 2.504 -12.726 1.00 98.56 108 TYR A O 1
ATOM 805 N N . GLY A 1 109 ? 10.450 0.608 -13.874 1.00 98.38 109 GLY A N 1
ATOM 806 C CA . GLY A 1 109 ? 11.794 0.562 -14.448 1.00 98.38 109 GLY A CA 1
ATOM 807 C C . GLY A 1 109 ? 11.930 1.579 -15.579 1.00 98.38 109 GLY A C 1
ATOM 808 O O . GLY A 1 109 ? 10.942 1.863 -16.254 1.00 98.38 109 GLY A O 1
ATOM 809 N N . GLY A 1 110 ? 13.132 2.116 -15.764 1.00 98.25 110 GLY A N 1
ATOM 810 C CA . GLY A 1 110 ? 13.414 3.099 -16.804 1.00 98.25 110 GLY A CA 1
ATOM 811 C C . GLY A 1 110 ? 13.434 2.490 -18.203 1.00 98.25 110 GLY A C 1
ATOM 812 O O . GLY A 1 110 ? 13.755 1.313 -18.388 1.00 98.25 110 GLY A O 1
ATOM 813 N N . ASP A 1 111 ? 13.107 3.293 -19.204 1.00 97.88 111 ASP A N 1
ATOM 814 C CA . ASP A 1 111 ? 13.180 2.895 -20.606 1.00 97.88 111 ASP A CA 1
ATOM 815 C C . ASP A 1 111 ? 14.637 2.822 -21.095 1.00 97.88 111 ASP A C 1
ATOM 817 O O . ASP A 1 111 ? 15.479 3.643 -20.731 1.00 97.88 111 ASP A O 1
ATOM 821 N N . GLY A 1 112 ? 14.931 1.841 -21.950 1.00 97.19 112 GLY A N 1
ATOM 822 C CA . GLY A 1 112 ? 16.222 1.708 -22.621 1.00 97.19 112 GLY A CA 1
ATOM 823 C C . GLY A 1 112 ? 16.365 2.672 -23.802 1.00 97.19 112 GLY A C 1
ATOM 824 O O . GLY A 1 112 ? 15.404 2.996 -24.505 1.00 97.19 112 GLY A O 1
ATOM 825 N N . GLY A 1 113 ? 17.590 3.120 -24.055 1.00 95.31 113 GLY A N 1
ATOM 826 C CA . GLY A 1 113 ? 17.913 4.124 -25.060 1.00 95.31 113 GLY A CA 1
ATOM 827 C C . GLY A 1 113 ? 17.909 3.560 -26.479 1.00 95.31 113 GLY A C 1
ATOM 828 O O . GLY A 1 113 ? 18.239 2.402 -26.724 1.00 95.31 113 GLY A O 1
ATOM 829 N N . TYR A 1 114 ? 17.568 4.385 -27.465 1.00 94.31 114 TYR A N 1
ATOM 830 C CA . TYR A 1 114 ? 17.651 3.981 -28.869 1.00 94.31 114 TYR A CA 1
ATOM 831 C C . TYR A 1 114 ? 19.101 3.877 -29.345 1.00 94.31 114 TYR A C 1
ATOM 833 O O . TYR A 1 114 ? 19.914 4.757 -29.074 1.00 94.31 114 TYR A O 1
ATOM 841 N N . GLY A 1 115 ? 19.397 2.847 -30.137 1.00 94.25 115 GLY A N 1
ATOM 842 C CA . GLY A 1 115 ? 20.665 2.747 -30.848 1.00 94.25 115 GLY A CA 1
ATOM 843 C C . GLY A 1 115 ? 20.752 3.758 -31.994 1.00 94.25 115 GLY A C 1
ATOM 844 O O . GLY A 1 115 ? 19.768 4.038 -32.686 1.00 94.25 115 GLY A O 1
ATOM 845 N N . ALA A 1 116 ? 21.940 4.309 -32.228 1.00 92.88 116 ALA A N 1
ATOM 846 C CA . ALA A 1 116 ? 22.160 5.303 -33.271 1.00 92.88 116 ALA A CA 1
ATOM 847 C C . ALA A 1 116 ? 22.247 4.674 -34.672 1.00 92.88 116 ALA A C 1
ATOM 849 O O . ALA A 1 116 ? 22.605 3.510 -34.850 1.00 92.88 116 ALA A O 1
ATOM 850 N N . THR A 1 117 ? 21.964 5.466 -35.707 1.00 92.75 117 THR A N 1
ATOM 851 C CA . THR A 1 117 ? 22.108 5.007 -37.100 1.00 92.75 117 THR A CA 1
ATOM 852 C C . THR A 1 117 ? 23.583 4.790 -37.458 1.00 92.75 117 THR A C 1
ATOM 854 O O . THR A 1 117 ? 24.438 5.554 -37.013 1.00 92.75 117 THR A O 1
ATOM 857 N N . GLY A 1 118 ? 23.872 3.761 -38.259 1.00 93.19 118 GLY A N 1
ATOM 858 C CA . GLY A 1 118 ? 25.206 3.411 -38.755 1.00 93.19 118 GLY A CA 1
ATOM 859 C C . GLY A 1 118 ? 25.769 4.412 -39.775 1.00 93.19 118 GLY A C 1
ATOM 860 O O . GLY A 1 118 ? 25.026 5.184 -40.382 1.00 93.19 118 GLY A O 1
ATOM 861 N N . HIS A 1 119 ? 27.089 4.408 -39.992 1.00 91.25 119 HIS A N 1
ATOM 862 C CA . HIS A 1 119 ? 27.733 5.403 -40.863 1.00 91.25 119 HIS A CA 1
ATOM 863 C C . HIS A 1 119 ? 27.397 5.182 -42.339 1.00 91.25 119 HIS A C 1
ATOM 865 O O . HIS A 1 119 ? 27.383 4.037 -42.796 1.00 91.25 119 HIS A O 1
ATOM 871 N N . PRO A 1 120 ? 27.152 6.238 -43.127 1.00 93.12 120 PRO A N 1
ATOM 872 C CA . PRO A 1 120 ? 27.034 6.070 -44.564 1.00 93.12 120 PRO A CA 1
ATOM 873 C C . PRO A 1 120 ? 28.376 5.609 -45.152 1.00 93.12 120 PRO A C 1
ATOM 875 O O . PRO A 1 120 ? 29.447 6.011 -44.697 1.00 93.12 120 PRO A O 1
ATOM 878 N N . GLY A 1 121 ? 28.306 4.747 -46.157 1.00 94.69 121 GLY A N 1
ATOM 879 C CA . GLY A 1 121 ? 29.426 4.440 -47.029 1.00 94.69 121 GLY A CA 1
ATOM 880 C C . GLY A 1 121 ? 29.733 5.616 -47.955 1.00 94.69 121 GLY A C 1
ATOM 881 O O . GLY A 1 121 ? 28.889 6.478 -48.197 1.00 94.69 121 GLY A O 1
ATOM 882 N N . MET A 1 122 ? 30.953 5.652 -48.476 1.00 95.19 122 MET A N 1
ATOM 883 C CA . MET A 1 122 ? 31.397 6.642 -49.453 1.00 95.19 122 MET A CA 1
ATOM 884 C C . MET A 1 122 ? 31.036 6.167 -50.857 1.00 95.19 122 MET A C 1
ATOM 886 O O . MET A 1 122 ? 31.195 4.985 -51.162 1.00 95.19 122 MET A O 1
ATOM 890 N N . ASP A 1 123 ? 30.573 7.074 -51.711 1.00 95.62 123 ASP A N 1
ATOM 891 C CA . ASP A 1 123 ? 30.248 6.758 -53.101 1.00 95.62 123 ASP A CA 1
ATOM 892 C C . ASP A 1 123 ? 31.492 6.318 -53.891 1.00 95.62 123 ASP A C 1
ATOM 894 O O . ASP A 1 123 ? 32.626 6.717 -53.607 1.00 95.62 123 ASP A O 1
ATOM 898 N N . ALA A 1 124 ? 31.269 5.492 -54.911 1.00 93.44 124 ALA A N 1
ATOM 899 C CA .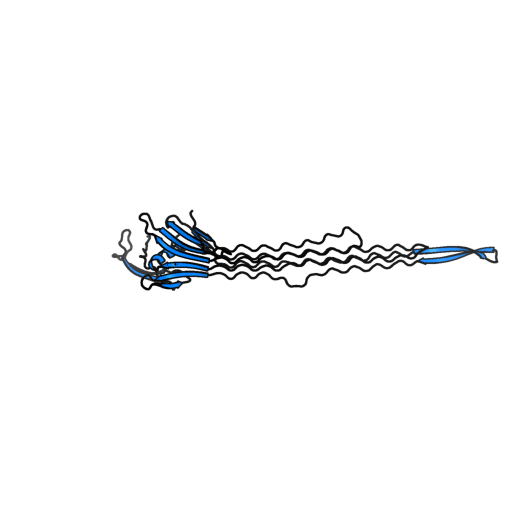 ALA A 1 124 ? 32.299 5.127 -55.865 1.00 93.44 124 ALA A CA 1
ATOM 900 C C . ALA A 1 124 ? 32.783 6.365 -56.635 1.00 93.44 124 ALA A C 1
ATOM 902 O O . ALA A 1 124 ? 32.025 7.287 -56.932 1.00 93.44 124 ALA A O 1
ATOM 903 N N . THR A 1 125 ? 34.053 6.356 -57.020 1.00 93.06 125 THR A N 1
ATOM 904 C CA . THR A 1 125 ? 34.635 7.342 -57.937 1.00 93.06 125 THR A CA 1
ATOM 905 C C . THR A 1 125 ? 35.140 6.631 -59.183 1.00 93.06 125 THR A C 1
ATOM 907 O O . THR A 1 125 ? 35.129 5.406 -59.245 1.00 93.06 125 THR A O 1
ATOM 910 N N . ARG A 1 126 ? 35.672 7.355 -60.171 1.00 91.25 126 ARG A N 1
ATOM 911 C CA . ARG A 1 126 ? 36.345 6.716 -61.317 1.00 91.25 126 ARG A CA 1
ATOM 912 C C . ARG A 1 126 ? 37.600 5.910 -60.941 1.00 91.25 126 ARG A C 1
ATOM 914 O O . ARG A 1 126 ? 38.112 5.167 -61.767 1.00 91.25 126 ARG A O 1
ATOM 921 N N . TYR A 1 127 ? 38.108 6.067 -59.715 1.00 90.75 127 TYR A N 1
ATOM 922 C CA . TYR A 1 127 ? 39.342 5.429 -59.245 1.00 90.75 127 TYR A CA 1
ATOM 923 C C . TYR A 1 127 ? 39.109 4.393 -58.138 1.00 90.75 127 TYR A C 1
ATOM 925 O O . TYR A 1 127 ? 40.034 3.669 -57.781 1.00 90.75 127 TYR A O 1
ATOM 933 N N . SER A 1 128 ? 37.899 4.319 -57.576 1.00 90.81 128 SER A N 1
ATOM 934 C CA . SER A 1 128 ? 37.593 3.451 -56.439 1.00 90.81 128 SER A CA 1
ATOM 935 C C . SER A 1 128 ? 36.132 3.015 -56.422 1.00 90.81 128 SER A C 1
ATOM 937 O O . SER A 1 128 ? 35.244 3.753 -56.846 1.00 90.81 128 SER A O 1
ATOM 939 N N . ASN A 1 129 ? 35.876 1.838 -55.861 1.00 93.38 129 ASN A N 1
ATOM 940 C CA . ASN A 1 129 ? 34.522 1.379 -55.561 1.00 93.38 129 ASN A CA 1
ATOM 941 C C . ASN A 1 129 ? 33.940 2.148 -54.371 1.00 93.38 129 ASN A C 1
ATOM 943 O O . ASN A 1 129 ? 34.683 2.718 -53.567 1.00 93.38 129 ASN A O 1
ATOM 947 N N . GLY A 1 130 ? 32.614 2.141 -54.258 1.00 94.12 130 GLY A N 1
ATOM 948 C CA . GLY A 1 130 ? 31.922 2.666 -53.089 1.00 94.12 130 GLY A CA 1
ATOM 949 C C . GLY A 1 130 ? 32.136 1.762 -51.878 1.00 94.12 130 GLY A C 1
ATOM 950 O O . GLY A 1 130 ? 32.377 0.561 -52.018 1.00 94.12 130 GLY A O 1
ATOM 951 N N . THR A 1 131 ? 32.059 2.328 -50.676 1.00 96.31 131 THR A N 1
ATOM 952 C CA . THR A 1 131 ? 32.214 1.571 -49.429 1.00 96.31 131 THR A CA 1
ATOM 953 C C . THR A 1 131 ? 30.864 1.207 -48.827 1.00 96.31 131 THR A C 1
ATOM 955 O O . THR A 1 131 ? 29.838 1.842 -49.085 1.00 96.31 131 THR A O 1
ATOM 958 N N . ASN A 1 132 ? 30.850 0.143 -48.028 1.00 95.38 132 ASN A N 1
ATOM 959 C CA . ASN A 1 132 ? 29.648 -0.282 -47.324 1.00 95.38 132 ASN A CA 1
ATOM 960 C C . ASN A 1 132 ? 29.294 0.709 -46.212 1.00 95.38 132 ASN A C 1
ATOM 962 O O . ASN A 1 132 ? 30.170 1.316 -45.592 1.00 95.38 132 ASN A O 1
ATOM 966 N N . GLY A 1 133 ? 28.002 0.824 -45.932 1.00 95.25 133 GLY A N 1
ATOM 967 C CA . GLY A 1 133 ? 27.531 1.492 -44.734 1.00 95.25 133 GLY A CA 1
ATOM 968 C C . GLY A 1 133 ? 27.826 0.666 -43.481 1.00 95.25 133 GLY A C 1
ATOM 969 O O . GLY A 1 133 ? 28.004 -0.553 -43.529 1.00 95.25 133 GLY A O 1
ATOM 970 N N . GLY A 1 134 ? 27.900 1.347 -42.345 1.00 94.88 134 GLY A N 1
ATOM 971 C CA . GLY A 1 134 ? 28.223 0.771 -41.046 1.00 94.88 134 GLY A CA 1
ATOM 972 C C . GLY A 1 134 ? 27.000 0.175 -40.373 1.00 94.88 134 GLY A C 1
ATOM 973 O O . GLY A 1 134 ? 25.864 0.522 -40.690 1.00 94.88 134 GLY A O 1
ATOM 974 N N . ARG A 1 135 ? 27.228 -0.716 -39.412 1.00 94.56 135 ARG A N 1
ATOM 975 C CA . ARG A 1 135 ? 26.163 -1.268 -38.571 1.00 94.56 135 ARG A CA 1
ATOM 976 C C . ARG A 1 135 ? 25.524 -0.163 -37.716 1.00 94.56 135 ARG A C 1
ATOM 978 O O . ARG A 1 135 ? 26.227 0.729 -37.248 1.00 94.56 135 ARG A O 1
ATOM 985 N N . GLY A 1 136 ? 24.206 -0.221 -37.532 1.00 94.69 136 GLY A N 1
ATOM 986 C CA . GLY A 1 136 ? 23.500 0.609 -36.551 1.00 94.69 136 GLY A CA 1
ATOM 987 C C . GLY A 1 136 ? 23.777 0.149 -35.120 1.00 94.69 136 GLY A C 1
ATOM 988 O O . GLY A 1 136 ? 23.973 -1.041 -34.886 1.00 94.69 136 GLY A O 1
ATOM 989 N N . GLY A 1 137 ? 23.800 1.079 -34.169 1.00 94.31 137 GLY A N 1
ATOM 990 C CA . GLY A 1 137 ? 23.977 0.768 -32.752 1.00 94.31 137 GLY A CA 1
ATOM 991 C C . GLY A 1 137 ? 22.820 -0.062 -32.203 1.00 94.31 137 GLY A C 1
ATOM 992 O O . GLY A 1 137 ? 21.686 0.050 -32.669 1.00 94.31 137 GLY A O 1
ATOM 993 N N . ASP A 1 138 ? 23.098 -0.900 -31.217 1.00 95.44 138 ASP A N 1
ATOM 994 C CA . ASP A 1 138 ? 22.080 -1.682 -30.518 1.00 95.44 138 ASP A CA 1
ATOM 995 C C . ASP A 1 138 ? 21.278 -0.775 -29.576 1.00 95.44 138 ASP A C 1
ATOM 997 O O . ASP A 1 138 ? 21.797 0.229 -29.099 1.00 95.44 138 ASP A O 1
ATOM 1001 N N . GLY A 1 139 ? 20.001 -1.071 -29.353 1.00 95.88 139 GLY A N 1
ATOM 1002 C CA . GLY A 1 139 ? 19.214 -0.371 -28.340 1.00 95.88 139 GLY A CA 1
ATOM 1003 C C . GLY A 1 139 ? 19.536 -0.897 -26.944 1.00 95.88 139 GLY A C 1
ATOM 1004 O O . GLY A 1 139 ? 19.874 -2.072 -26.805 1.00 95.88 139 GLY A O 1
ATOM 1005 N N . GLY A 1 140 ? 19.422 -0.034 -25.941 1.00 96.69 140 GLY A N 1
ATOM 1006 C CA . GLY A 1 140 ? 19.658 -0.387 -24.546 1.00 96.69 140 GLY A CA 1
ATOM 1007 C C . GLY A 1 140 ? 18.532 -1.224 -23.953 1.00 96.69 140 GLY A C 1
ATOM 1008 O O . GLY A 1 140 ? 17.372 -1.159 -24.384 1.00 96.69 140 GLY A O 1
ATOM 1009 N N . ASP A 1 141 ? 18.879 -2.028 -22.961 1.00 97.88 141 ASP A N 1
ATOM 1010 C CA . ASP A 1 141 ? 17.947 -2.853 -22.212 1.00 97.88 141 ASP A CA 1
ATOM 1011 C C . ASP A 1 141 ? 17.054 -1.977 -21.319 1.00 97.88 141 ASP A C 1
ATOM 1013 O O . ASP A 1 141 ? 17.416 -0.878 -20.901 1.00 97.88 141 ASP A O 1
AT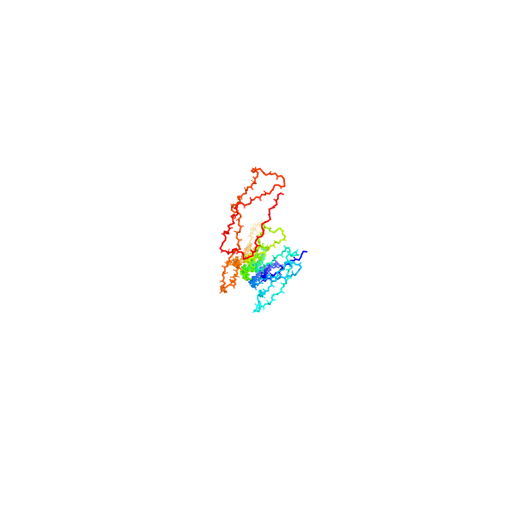OM 1017 N N . ALA A 1 142 ? 15.841 -2.451 -21.052 1.00 98.06 142 ALA A N 1
ATOM 1018 C CA . ALA A 1 142 ? 14.919 -1.750 -20.172 1.00 98.06 142 ALA A CA 1
ATOM 1019 C C . ALA A 1 142 ? 15.182 -2.093 -18.705 1.00 98.06 142 ALA A C 1
ATOM 1021 O O . ALA A 1 142 ? 15.431 -3.254 -18.367 1.00 98.06 142 ALA A O 1
ATOM 1022 N N . GLY A 1 143 ? 14.983 -1.114 -17.831 1.00 98.44 143 GLY A N 1
ATOM 1023 C CA . GLY A 1 143 ? 15.014 -1.301 -16.393 1.00 98.44 143 GLY A CA 1
ATOM 1024 C C . GLY A 1 143 ? 13.854 -2.155 -15.880 1.00 98.44 143 GLY A C 1
ATOM 1025 O O . GLY A 1 143 ? 12.727 -2.156 -16.398 1.00 98.44 143 GLY A O 1
ATOM 1026 N N . ALA A 1 144 ? 14.105 -2.888 -14.805 1.00 98.56 144 ALA A N 1
ATOM 1027 C CA . ALA A 1 144 ? 13.116 -3.671 -14.094 1.00 98.56 144 ALA A CA 1
ATOM 1028 C C . ALA A 1 144 ? 12.274 -2.801 -13.151 1.00 98.56 144 ALA A C 1
ATOM 1030 O O . ALA A 1 144 ? 12.783 -2.185 -12.220 1.00 98.56 144 ALA A O 1
ATOM 1031 N N . GLY A 1 145 ? 10.953 -2.813 -13.342 1.00 98.50 145 GLY A N 1
ATOM 1032 C CA . GLY A 1 145 ? 10.011 -2.394 -12.304 1.00 98.50 145 GLY A CA 1
ATOM 1033 C C . GLY A 1 145 ? 9.976 -3.363 -11.122 1.00 98.50 145 GLY A C 1
ATOM 1034 O O . GLY A 1 145 ? 10.511 -4.469 -11.191 1.00 98.50 145 GLY A O 1
ATOM 1035 N N . THR A 1 146 ? 9.300 -2.969 -10.044 1.00 98.62 146 THR A N 1
ATOM 1036 C CA . THR A 1 146 ? 9.158 -3.791 -8.833 1.00 98.62 146 THR A CA 1
ATOM 1037 C C . THR A 1 146 ? 7.698 -4.115 -8.514 1.00 98.62 146 THR A C 1
ATOM 1039 O O . THR A 1 146 ? 6.770 -3.404 -8.901 1.00 98.62 146 THR A O 1
ATOM 1042 N N . SER A 1 147 ? 7.471 -5.232 -7.817 1.00 98.69 147 SER A N 1
ATOM 1043 C CA . SER A 1 147 ? 6.158 -5.579 -7.256 1.00 98.69 147 SER A CA 1
ATOM 1044 C C . SER A 1 147 ? 5.764 -4.593 -6.157 1.00 98.69 147 SER A C 1
ATOM 1046 O O . SER A 1 147 ? 6.629 -3.992 -5.521 1.00 98.69 147 SER A O 1
ATOM 1048 N N . GLY A 1 148 ? 4.464 -4.462 -5.899 1.00 98.56 148 GLY A N 1
ATOM 1049 C CA . GLY A 1 148 ? 3.971 -3.730 -4.738 1.00 98.56 148 GLY A CA 1
ATOM 1050 C C . GLY A 1 148 ? 4.256 -4.486 -3.442 1.00 98.56 148 GLY A C 1
ATOM 1051 O O . GLY A 1 148 ? 4.321 -5.716 -3.424 1.00 98.56 148 GLY A O 1
ATOM 1052 N N . ALA A 1 149 ? 4.438 -3.757 -2.346 1.00 98.62 149 ALA A N 1
ATOM 1053 C CA . ALA A 1 149 ? 4.651 -4.349 -1.035 1.00 98.62 149 ALA A CA 1
ATOM 1054 C C . ALA A 1 149 ? 3.324 -4.644 -0.327 1.00 98.62 149 ALA A C 1
ATOM 1056 O O . ALA A 1 149 ? 2.306 -4.002 -0.574 1.00 98.62 149 ALA A O 1
ATOM 1057 N N . ASN A 1 150 ? 3.338 -5.610 0.586 1.00 98.69 150 ASN A N 1
ATOM 1058 C CA . ASN A 1 150 ? 2.153 -5.988 1.353 1.00 98.69 150 ASN A CA 1
ATOM 1059 C C . ASN A 1 150 ? 1.732 -4.887 2.334 1.00 98.69 150 ASN A C 1
ATOM 1061 O O . ASN A 1 150 ? 2.575 -4.135 2.836 1.00 98.69 150 ASN A O 1
ATOM 1065 N N . GLY A 1 151 ? 0.439 -4.845 2.641 1.00 98.56 151 GLY A N 1
ATOM 1066 C CA . GLY A 1 151 ? -0.082 -4.079 3.764 1.00 98.56 151 GLY A CA 1
ATOM 1067 C C . GLY A 1 151 ? 0.256 -4.716 5.115 1.00 98.56 151 GLY A C 1
ATOM 1068 O O . GLY A 1 151 ? 0.635 -5.892 5.217 1.00 98.56 151 GLY A O 1
ATOM 1069 N N . GLY A 1 152 ? 0.139 -3.910 6.160 1.00 98.25 152 GLY A N 1
ATOM 1070 C CA . GLY A 1 152 ? 0.177 -4.337 7.550 1.00 98.25 152 GLY A CA 1
ATOM 1071 C C . GLY A 1 152 ? -1.176 -4.868 7.996 1.00 98.25 152 GLY A C 1
ATOM 1072 O O . GLY A 1 152 ? -2.206 -4.498 7.447 1.00 98.25 152 GLY A O 1
ATOM 1073 N N . LYS A 1 153 ? -1.186 -5.753 8.979 1.00 98.25 153 LYS A N 1
ATOM 1074 C CA . LYS A 1 153 ? -2.396 -6.290 9.599 1.00 98.25 153 LYS A CA 1
ATOM 1075 C C . LYS A 1 153 ? -3.035 -5.241 10.507 1.00 98.25 153 LYS A C 1
ATOM 1077 O O . LYS A 1 153 ? -2.320 -4.418 11.081 1.00 98.25 153 LYS A O 1
ATOM 1082 N N . GLY A 1 154 ? -4.355 -5.295 10.636 1.00 97.69 154 GLY A N 1
ATOM 1083 C CA . GLY A 1 154 ? -5.061 -4.601 11.706 1.00 97.69 154 GLY A CA 1
ATOM 1084 C C . GLY A 1 154 ? -4.737 -5.214 13.070 1.00 97.69 154 GLY A C 1
ATOM 1085 O O . GLY A 1 154 ? -4.298 -6.364 13.161 1.00 97.69 154 GLY A O 1
ATOM 1086 N N . GLY A 1 155 ? -4.927 -4.422 14.115 1.00 96.19 155 GLY A N 1
ATOM 1087 C CA . GLY A 1 155 ? -4.622 -4.769 15.498 1.00 96.19 155 GLY A CA 1
ATOM 1088 C C . GLY A 1 155 ? -5.840 -5.244 16.277 1.00 96.19 155 GLY A C 1
ATOM 1089 O O . GLY A 1 155 ? -6.972 -5.206 15.788 1.00 96.19 155 GLY A O 1
ATOM 1090 N N . ALA A 1 156 ? -5.615 -5.704 17.501 1.00 95.75 156 ALA A N 1
ATOM 1091 C CA . ALA A 1 156 ? -6.687 -6.086 18.403 1.00 95.75 156 ALA A CA 1
ATOM 1092 C C . ALA A 1 156 ? -7.102 -4.907 19.288 1.00 95.75 156 ALA A C 1
ATOM 1094 O O . ALA A 1 156 ? -6.266 -4.211 19.861 1.00 95.75 156 ALA A O 1
ATOM 1095 N N . ILE A 1 157 ? -8.409 -4.719 19.438 1.00 95.00 157 ILE A N 1
ATOM 1096 C CA . ILE A 1 157 ? -8.995 -3.784 20.393 1.00 95.00 157 ILE A CA 1
ATOM 1097 C C . ILE A 1 157 ? -9.864 -4.598 21.351 1.00 95.00 157 ILE A C 1
ATOM 1099 O O . ILE A 1 157 ? -10.832 -5.238 20.939 1.00 95.00 157 ILE A O 1
ATOM 1103 N N . THR A 1 158 ? -9.500 -4.592 22.629 1.00 95.38 158 THR A N 1
ATOM 1104 C CA . THR A 1 158 ? -10.214 -5.290 23.699 1.00 95.38 158 THR A CA 1
ATOM 1105 C C . THR A 1 158 ? -10.730 -4.267 24.703 1.00 95.38 158 THR A C 1
ATOM 1107 O O . THR A 1 158 ? -9.970 -3.439 25.205 1.00 95.38 158 THR A O 1
ATOM 1110 N N . LEU A 1 159 ? -12.036 -4.306 24.967 1.00 92.81 159 LEU A N 1
ATOM 1111 C CA . LEU A 1 159 ? -12.672 -3.506 26.008 1.00 92.81 159 LEU A CA 1
ATOM 1112 C C . LEU A 1 159 ? -13.106 -4.417 27.152 1.00 92.81 159 LEU A C 1
ATOM 1114 O O . LEU A 1 159 ? -13.987 -5.258 26.993 1.00 92.81 159 LEU A O 1
ATOM 1118 N N . ASN A 1 160 ? -12.493 -4.225 28.305 1.00 94.31 160 ASN A N 1
ATOM 1119 C CA . ASN A 1 160 ? -12.746 -4.942 29.539 1.00 94.31 160 ASN A CA 1
ATOM 1120 C C . ASN A 1 160 ? -13.653 -4.105 30.431 1.00 94.31 160 ASN A C 1
ATOM 1122 O O . ASN A 1 160 ? -13.493 -2.890 30.543 1.00 94.31 160 ASN A O 1
ATOM 1126 N N . MET A 1 161 ? -14.588 -4.754 31.103 1.00 91.81 161 MET A N 1
ATOM 1127 C CA . MET A 1 161 ? -15.392 -4.134 32.151 1.00 91.81 161 MET A CA 1
ATOM 1128 C C . MET A 1 161 ? -16.028 -5.209 33.011 1.00 91.81 161 MET A C 1
ATOM 1130 O O . MET A 1 161 ? -16.164 -6.360 32.598 1.00 91.81 161 MET A O 1
ATOM 1134 N N . ARG A 1 162 ? -16.473 -4.822 34.201 1.00 90.75 162 ARG A N 1
ATOM 1135 C CA . ARG A 1 162 ? -17.338 -5.685 35.002 1.00 90.75 162 ARG A CA 1
ATOM 1136 C C . ARG A 1 162 ? -18.766 -5.610 34.485 1.00 90.75 162 ARG A C 1
ATOM 1138 O O . ARG A 1 162 ? -19.182 -4.611 33.900 1.00 90.75 162 ARG A O 1
ATOM 1145 N N . ASP A 1 163 ? -19.550 -6.639 34.753 1.00 87.69 163 ASP A N 1
ATOM 1146 C CA . ASP A 1 163 ? -20.980 -6.669 34.444 1.00 87.69 163 ASP A CA 1
ATOM 1147 C C . ASP A 1 163 ? -21.761 -5.493 35.067 1.00 87.69 163 ASP A C 1
ATOM 1149 O O . ASP A 1 163 ? -22.725 -5.012 34.468 1.00 87.69 163 ASP A O 1
ATOM 1153 N N . THR A 1 164 ? -21.315 -4.974 36.214 1.00 87.06 164 THR A N 1
ATOM 1154 C CA . THR A 1 164 ? -21.850 -3.765 36.857 1.00 87.06 164 THR A CA 1
ATOM 1155 C C . THR A 1 164 ? -21.577 -2.496 36.058 1.00 87.06 164 THR A C 1
ATOM 1157 O O . THR A 1 164 ? -22.401 -1.592 36.075 1.00 87.06 164 THR A O 1
ATOM 1160 N N . ASP A 1 165 ? -20.460 -2.451 35.331 1.00 86.44 165 ASP A N 1
ATOM 1161 C CA . ASP A 1 165 ? -20.015 -1.311 34.522 1.00 86.44 165 ASP A CA 1
ATOM 1162 C C . ASP A 1 165 ? -20.483 -1.432 33.048 1.00 86.44 165 ASP A C 1
ATOM 1164 O O . ASP A 1 165 ? -20.362 -0.494 32.262 1.00 86.44 165 ASP A O 1
ATOM 1168 N N . SER A 1 166 ? -21.072 -2.569 32.650 1.00 84.69 166 SER A N 1
ATOM 1169 C CA . SER A 1 166 ? -21.496 -2.845 31.262 1.00 84.69 166 SER A CA 1
ATOM 1170 C C . SER A 1 166 ? -22.569 -1.893 30.717 1.00 84.69 166 SER A C 1
ATOM 1172 O O . SER A 1 166 ? -22.714 -1.753 29.502 1.00 84.69 166 SER A O 1
ATOM 1174 N N . GLY A 1 167 ? -23.289 -1.183 31.594 1.00 78.44 167 GLY A N 1
ATOM 1175 C CA . GLY A 1 167 ? -24.255 -0.150 31.204 1.00 78.44 167 GLY A CA 1
ATOM 1176 C C . GLY A 1 167 ? -23.618 1.006 30.435 1.00 78.44 167 GLY A C 1
ATOM 1177 O O . GLY A 1 167 ? -24.275 1.617 29.592 1.00 78.44 167 GLY A O 1
ATOM 1178 N N . LEU A 1 168 ? -22.318 1.240 30.637 1.00 78.75 168 LEU A N 1
ATOM 1179 C CA . LEU A 1 168 ? -21.542 2.224 29.889 1.00 78.75 168 LEU A CA 1
ATOM 1180 C C . LEU A 1 168 ? -21.560 1.952 28.381 1.00 78.75 168 LEU A C 1
ATOM 1182 O O . LEU A 1 168 ? -21.513 2.892 27.590 1.00 78.75 168 LEU A O 1
ATOM 1186 N N . LEU A 1 169 ? -21.718 0.694 27.955 1.00 80.19 169 LEU A N 1
ATOM 1187 C CA . LEU A 1 169 ? -21.761 0.341 26.536 1.00 80.19 169 LEU A CA 1
ATOM 1188 C C . LEU A 1 169 ? -22.945 0.959 25.779 1.00 80.19 169 LEU A C 1
ATOM 1190 O O . LEU A 1 169 ? -22.901 1.034 24.551 1.00 80.19 169 LEU A O 1
ATOM 1194 N N . LEU A 1 170 ? -23.960 1.478 26.486 1.00 73.81 170 LEU A N 1
ATOM 1195 C CA . LEU A 1 170 ? -25.029 2.281 25.885 1.00 73.81 170 LEU A CA 1
ATOM 1196 C C . LEU A 1 170 ? -24.490 3.480 25.090 1.00 73.81 170 LEU A C 1
ATOM 1198 O O . LEU A 1 170 ? -25.121 3.876 24.114 1.00 73.81 170 LEU A O 1
ATOM 1202 N N . MET A 1 171 ? -23.307 4.009 25.429 1.00 68.06 171 MET A N 1
ATOM 1203 C CA . MET A 1 171 ? -22.669 5.096 24.672 1.00 68.06 171 MET A CA 1
ATOM 1204 C C . MET A 1 171 ? -22.271 4.700 23.238 1.00 68.06 171 MET A C 1
ATOM 1206 O O . MET A 1 171 ? -22.048 5.565 22.396 1.00 68.06 171 MET A O 1
ATOM 1210 N N . PHE A 1 172 ? -22.185 3.398 22.946 1.00 67.69 172 PHE A N 1
ATOM 1211 C CA . PHE A 1 172 ? -21.900 2.868 21.612 1.00 67.69 172 PHE A CA 1
ATOM 1212 C C . PHE A 1 172 ? -23.188 2.539 20.829 1.00 67.69 172 PHE A C 1
ATOM 1214 O O . PHE A 1 172 ? -23.125 2.095 19.683 1.00 67.69 172 PHE A O 1
ATOM 1221 N N . VAL A 1 173 ? -24.381 2.780 21.393 1.00 67.06 173 VAL A N 1
ATOM 1222 C CA . VAL A 1 173 ? -25.663 2.540 20.711 1.00 67.06 173 VAL A CA 1
ATOM 1223 C C . VAL A 1 173 ? -26.064 3.772 19.895 1.00 67.06 173 VAL A C 1
ATOM 1225 O O . VAL A 1 173 ? -26.747 4.684 20.362 1.00 67.06 173 VAL A O 1
ATOM 1228 N N . LYS A 1 174 ? -25.700 3.758 18.608 1.00 56.00 174 LYS A N 1
ATOM 1229 C CA . LYS A 1 174 ? -25.900 4.858 17.640 1.00 56.00 174 LYS A CA 1
ATOM 1230 C C . LYS A 1 174 ? -27.347 5.373 17.510 1.00 56.00 174 LYS A C 1
ATOM 1232 O O . LYS A 1 174 ? -27.558 6.478 17.022 1.00 56.00 174 LYS A O 1
ATOM 1237 N N . ALA A 1 175 ? -28.343 4.572 17.890 1.00 52.31 175 ALA A N 1
ATOM 1238 C CA . ALA A 1 175 ? -29.761 4.899 17.734 1.00 52.31 175 ALA A CA 1
ATOM 1239 C C . ALA A 1 175 ? -30.402 5.575 18.963 1.00 52.31 175 ALA A C 1
ATOM 1241 O O . ALA A 1 175 ? -31.495 6.117 18.829 1.00 52.31 175 ALA A O 1
ATOM 1242 N N . TRP A 1 176 ? -29.768 5.529 20.141 1.00 49.56 176 TRP A N 1
ATOM 1243 C CA . TRP A 1 176 ? -30.404 5.933 21.408 1.00 49.56 176 TRP A CA 1
ATOM 1244 C C . TRP A 1 176 ? -29.773 7.180 22.035 1.00 49.56 176 TRP A C 1
ATOM 1246 O O . TRP A 1 176 ? -30.454 7.917 22.743 1.00 49.56 176 TRP A O 1
ATOM 1256 N N . THR A 1 177 ? -28.510 7.474 21.723 1.00 49.00 177 THR A N 1
ATOM 1257 C CA . THR A 1 177 ? -27.819 8.681 22.191 1.00 49.00 177 THR A CA 1
ATOM 1258 C C . THR A 1 177 ? -27.376 9.537 21.002 1.00 49.00 177 THR A C 1
ATOM 1260 O O . THR A 1 177 ? -26.389 9.198 20.353 1.00 49.00 177 THR A O 1
ATOM 1263 N N . PRO A 1 178 ? -28.053 10.662 20.695 1.00 47.78 178 PRO A N 1
ATOM 1264 C CA . PRO A 1 178 ? -27.625 11.571 19.625 1.00 47.78 178 PRO A CA 1
ATOM 1265 C C . PRO A 1 178 ? -26.305 12.300 19.934 1.00 47.78 178 PRO A C 1
ATOM 1267 O O . PRO A 1 178 ? -25.758 12.957 19.051 1.00 47.78 178 PRO A O 1
ATOM 1270 N N . THR A 1 179 ? -25.805 12.202 21.168 1.00 51.88 179 THR A N 1
ATOM 1271 C CA . THR A 1 179 ? -24.685 13.009 21.665 1.00 51.88 179 THR A CA 1
ATOM 1272 C C . THR A 1 179 ? -23.326 12.322 21.527 1.00 51.88 179 THR A C 1
ATOM 1274 O O . THR A 1 179 ? -22.347 13.007 21.273 1.00 51.88 179 THR A O 1
ATOM 1277 N N . ILE A 1 180 ? -23.247 10.988 21.627 1.00 54.88 180 ILE A N 1
ATOM 1278 C CA . ILE A 1 180 ? -21.970 10.255 21.601 1.00 54.88 180 ILE A CA 1
ATOM 1279 C C . ILE A 1 180 ? -21.917 9.365 20.361 1.00 54.88 180 ILE A C 1
ATOM 1281 O O . ILE A 1 180 ? -22.728 8.456 20.195 1.00 54.88 180 ILE A O 1
ATOM 1285 N N . SER A 1 181 ? -20.971 9.638 19.464 1.00 64.94 181 SER A N 1
ATOM 1286 C CA . SER A 1 181 ? -20.660 8.776 18.320 1.00 64.94 181 SER A CA 1
ATOM 1287 C C . SER A 1 181 ? -19.311 8.082 18.524 1.00 64.94 181 SER A C 1
ATOM 1289 O O . SER A 1 181 ? -18.436 8.588 19.222 1.00 64.94 181 SER A O 1
ATOM 1291 N N . TYR A 1 182 ? -19.117 6.918 17.907 1.00 75.06 182 TYR A N 1
ATOM 1292 C CA . TYR A 1 182 ? -17.832 6.222 17.937 1.00 75.06 182 TYR A CA 1
ATOM 1293 C C . TYR A 1 182 ? -17.338 5.895 16.528 1.00 75.06 182 TYR A C 1
ATOM 1295 O O . TYR A 1 182 ? -18.125 5.716 15.594 1.00 75.06 182 TYR A O 1
ATOM 1303 N N . SER A 1 183 ? -16.018 5.812 16.387 1.00 82.25 183 SER A N 1
ATOM 1304 C CA . SER A 1 183 ? -15.330 5.314 15.203 1.00 82.25 183 SER A CA 1
ATOM 1305 C C . SER A 1 183 ? -14.391 4.193 15.615 1.00 82.25 183 SER A C 1
ATOM 1307 O O . SER A 1 183 ? -13.496 4.391 16.434 1.00 82.25 183 SER A O 1
ATOM 1309 N N . LEU A 1 184 ? -14.591 3.028 15.010 1.00 88.25 184 LEU A N 1
ATOM 1310 C CA . LEU A 1 184 ? -13.756 1.852 15.188 1.00 88.25 184 LEU A CA 1
ATOM 1311 C C . LEU A 1 184 ? -13.123 1.505 13.845 1.00 88.25 184 LEU A C 1
ATOM 1313 O O . LEU A 1 184 ? -13.839 1.288 12.866 1.00 88.25 184 LEU A O 1
ATOM 1317 N N . ASN A 1 185 ? -11.796 1.436 13.796 1.00 92.88 185 ASN A N 1
ATOM 1318 C CA . ASN A 1 185 ? -11.086 0.973 12.612 1.00 92.88 185 ASN A CA 1
ATOM 1319 C C . ASN A 1 185 ? -10.013 -0.045 12.999 1.00 92.88 185 ASN A C 1
ATOM 1321 O O . ASN A 1 185 ? -9.012 0.287 13.620 1.00 92.88 185 ASN A O 1
ATOM 1325 N N . ILE A 1 186 ? -10.243 -1.291 12.604 1.00 95.56 186 ILE A N 1
ATOM 1326 C CA . ILE A 1 186 ? -9.332 -2.428 12.792 1.00 95.56 186 ILE A CA 1
ATOM 1327 C C . ILE A 1 186 ? -8.913 -3.016 11.443 1.00 95.56 186 ILE A C 1
ATOM 1329 O O . ILE A 1 186 ? -8.482 -4.160 11.371 1.00 95.56 186 ILE A O 1
ATOM 1333 N N . SER A 1 187 ? -9.104 -2.280 10.347 1.00 97.62 187 SER A N 1
ATOM 1334 C CA . SER A 1 187 ? -8.864 -2.825 9.012 1.00 97.62 187 SER A CA 1
ATOM 1335 C C . SER A 1 187 ? -7.386 -3.128 8.763 1.00 97.62 187 SER A C 1
ATOM 1337 O O . SER A 1 187 ? -6.483 -2.446 9.257 1.00 97.62 187 SER A O 1
ATOM 1339 N N . GLY A 1 188 ? -7.123 -4.156 7.964 1.00 97.88 188 GLY A N 1
ATOM 1340 C CA . GLY A 1 188 ? -5.809 -4.382 7.393 1.00 97.88 188 GLY A CA 1
ATOM 1341 C C . GLY A 1 188 ? -5.447 -3.278 6.399 1.00 97.88 188 GLY A C 1
ATOM 1342 O O . GLY A 1 188 ? -6.280 -2.779 5.642 1.00 97.88 188 GLY A O 1
ATOM 1343 N N . GLY A 1 189 ? -4.170 -2.916 6.359 1.00 98.00 189 GLY A N 1
ATOM 1344 C CA . GLY A 1 189 ? -3.644 -1.970 5.388 1.00 98.00 189 GLY A CA 1
ATOM 1345 C C . GLY A 1 189 ? -3.723 -2.517 3.967 1.00 98.00 189 GLY A C 1
ATOM 1346 O O . GLY A 1 189 ? -3.532 -3.710 3.723 1.00 98.00 189 GLY A O 1
ATOM 1347 N N . GLN A 1 190 ? -3.969 -1.650 2.991 1.00 98.50 190 GLN A N 1
ATOM 1348 C CA . GLN A 1 190 ? -4.059 -2.078 1.596 1.00 98.50 190 GLN A CA 1
ATOM 1349 C C . GLN A 1 190 ? -2.689 -2.488 1.048 1.00 98.50 190 GLN A C 1
ATOM 1351 O O . GLN A 1 190 ? -1.674 -1.859 1.344 1.00 98.50 190 GLN A O 1
ATOM 1356 N N . GLY A 1 191 ? -2.645 -3.529 0.217 1.00 98.38 191 GLY A N 1
ATOM 1357 C CA . GLY A 1 191 ? -1.435 -3.886 -0.520 1.00 98.38 191 GLY A CA 1
ATOM 1358 C C . GLY A 1 191 ? -1.085 -2.850 -1.594 1.00 98.38 191 GLY A C 1
ATOM 1359 O O . GLY A 1 191 ? -1.961 -2.281 -2.247 1.00 98.38 191 GLY A O 1
ATOM 1360 N N . GLY A 1 192 ? 0.208 -2.604 -1.800 1.00 98.56 192 GLY A N 1
ATOM 1361 C CA . GLY A 1 192 ? 0.688 -1.673 -2.815 1.00 98.56 192 GLY A CA 1
ATOM 1362 C C . GLY A 1 192 ? 0.474 -2.198 -4.235 1.00 98.56 192 GLY A C 1
ATOM 1363 O O . GLY A 1 192 ? 0.527 -3.399 -4.486 1.00 98.56 192 GLY A O 1
ATOM 1364 N N . ARG A 1 193 ? 0.263 -1.307 -5.205 1.00 98.62 193 ARG A N 1
ATOM 1365 C CA . ARG A 1 193 ? 0.158 -1.702 -6.619 1.00 98.62 193 ARG A CA 1
ATOM 1366 C C . ARG A 1 193 ? 1.526 -2.086 -7.175 1.00 98.62 193 ARG A C 1
ATOM 1368 O O . ARG A 1 193 ? 2.531 -1.518 -6.757 1.00 98.62 193 ARG A O 1
ATOM 1375 N N . ALA A 1 194 ? 1.565 -3.026 -8.111 1.00 98.50 194 ALA A N 1
ATOM 1376 C CA . ALA A 1 194 ? 2.769 -3.325 -8.878 1.00 98.50 194 ALA A CA 1
ATOM 1377 C C . ALA A 1 194 ? 3.186 -2.133 -9.753 1.00 98.50 194 ALA A C 1
ATOM 1379 O O . ALA A 1 194 ? 2.326 -1.421 -10.277 1.00 98.50 194 ALA A O 1
ATOM 1380 N N . GLY A 1 195 ? 4.495 -1.961 -9.939 1.00 98.06 195 GLY A N 1
ATOM 1381 C CA . GLY A 1 195 ? 5.047 -1.106 -10.985 1.00 98.06 195 GLY A CA 1
ATOM 1382 C C . GLY A 1 195 ? 5.043 -1.808 -12.345 1.00 98.06 195 GLY A C 1
ATOM 1383 O O . GLY A 1 195 ? 4.305 -2.771 -12.572 1.00 98.06 195 GLY A O 1
ATOM 1384 N N . GLN A 1 196 ? 5.884 -1.337 -13.264 1.00 98.38 196 GLN A N 1
ATOM 1385 C CA . GLN A 1 196 ? 6.043 -1.931 -14.596 1.00 98.38 196 GLN A CA 1
ATOM 1386 C C . GLN A 1 196 ? 7.511 -1.911 -15.015 1.00 98.38 196 GLN A C 1
ATOM 1388 O O . GLN A 1 196 ? 8.244 -0.999 -14.648 1.00 98.38 196 GLN A O 1
ATOM 1393 N N . HIS A 1 197 ? 7.956 -2.907 -15.781 1.00 98.50 197 HIS A N 1
ATOM 1394 C CA . HIS A 1 197 ? 9.252 -2.802 -16.458 1.00 98.50 197 HIS A CA 1
ATOM 1395 C C . HIS A 1 197 ? 9.204 -1.723 -17.529 1.00 98.50 197 HIS A C 1
ATOM 1397 O O . HIS A 1 197 ? 8.157 -1.555 -18.165 1.00 98.50 197 HIS A O 1
ATOM 1403 N N . GLY A 1 198 ? 10.354 -1.099 -17.762 1.00 97.81 198 GLY A N 1
ATOM 1404 C CA . GLY A 1 198 ? 10.529 -0.163 -18.854 1.00 97.81 198 GLY A CA 1
ATOM 1405 C C . GLY A 1 198 ? 10.368 -0.822 -20.223 1.00 97.81 198 GLY A C 1
ATOM 1406 O O . GLY A 1 198 ? 10.231 -2.048 -20.384 1.00 97.81 198 GLY A O 1
ATOM 1407 N N . THR A 1 199 ? 10.417 0.027 -21.231 1.00 97.94 199 THR A N 1
ATOM 1408 C CA . THR A 1 199 ? 10.405 -0.319 -22.643 1.00 97.94 199 THR A CA 1
ATOM 1409 C C . THR A 1 199 ? 11.842 -0.449 -23.139 1.00 97.94 199 THR A C 1
ATOM 1411 O O . THR A 1 199 ? 12.643 0.453 -22.915 1.00 97.94 199 THR A O 1
ATOM 1414 N N . PRO A 1 200 ? 12.209 -1.545 -23.821 1.00 97.50 200 PRO A N 1
ATOM 1415 C CA . PRO A 1 200 ? 13.553 -1.671 -24.364 1.00 97.50 200 PRO A CA 1
ATOM 1416 C C . PRO A 1 200 ? 13.782 -0.687 -25.508 1.00 97.50 200 PRO A C 1
ATOM 1418 O O . PRO A 1 200 ? 12.897 -0.449 -26.337 1.00 97.50 200 PRO A O 1
ATOM 1421 N N . GLY A 1 201 ? 15.008 -0.191 -25.600 1.00 96.50 201 GLY A N 1
ATOM 1422 C CA . GLY A 1 201 ? 15.446 0.666 -26.681 1.00 96.50 201 GLY A CA 1
ATOM 1423 C C . GLY A 1 201 ? 15.474 -0.077 -28.010 1.00 96.50 201 GLY A C 1
ATOM 1424 O O . GLY A 1 201 ? 15.903 -1.229 -28.103 1.00 96.50 201 GLY A O 1
ATOM 1425 N N . ARG A 1 202 ? 15.028 0.567 -29.088 1.00 96.00 202 ARG A N 1
ATOM 1426 C CA . ARG A 1 202 ? 15.123 -0.029 -30.428 1.00 96.00 202 ARG A CA 1
ATOM 1427 C C . ARG A 1 202 ? 16.533 0.147 -30.989 1.00 96.00 202 ARG A C 1
ATOM 1429 O O . ARG A 1 202 ? 17.126 1.212 -30.846 1.00 96.00 202 ARG A O 1
ATOM 1436 N N . GLY A 1 203 ? 17.033 -0.870 -31.686 1.00 95.12 203 GLY A N 1
ATOM 1437 C CA . GLY A 1 203 ? 18.284 -0.769 -32.433 1.00 95.12 203 GLY A CA 1
ATOM 1438 C C . GLY A 1 203 ? 18.212 0.250 -33.573 1.00 95.12 203 GLY A C 1
ATOM 1439 O O . GLY A 1 203 ? 17.173 0.426 -34.219 1.00 95.12 203 GLY A O 1
ATOM 1440 N N . GLY A 1 204 ? 19.332 0.917 -33.821 1.00 94.19 204 GLY A N 1
ATOM 1441 C CA . GLY A 1 204 ? 19.493 1.902 -34.877 1.00 94.19 204 GLY A CA 1
ATOM 1442 C C . GLY A 1 204 ? 19.545 1.268 -36.261 1.00 94.19 204 GLY A C 1
ATOM 1443 O O . GLY A 1 204 ? 19.930 0.112 -36.437 1.00 94.19 204 GLY A O 1
ATOM 1444 N N . TYR A 1 205 ? 19.166 2.032 -37.281 1.00 95.00 205 TYR A N 1
ATOM 1445 C CA . TYR A 1 205 ? 19.258 1.565 -38.662 1.00 95.00 205 TYR A CA 1
ATOM 1446 C C . TYR A 1 205 ? 20.716 1.408 -39.094 1.00 95.00 205 TYR A C 1
ATOM 1448 O O . TYR A 1 205 ? 21.584 2.173 -38.679 1.00 95.00 205 TYR A O 1
ATOM 1456 N N . GLY A 1 206 ? 20.993 0.448 -39.971 1.00 95.00 206 GLY A N 1
ATOM 1457 C CA . GLY A 1 206 ? 22.288 0.391 -40.637 1.00 95.00 206 GLY A CA 1
ATOM 1458 C C . GLY A 1 206 ? 22.504 1.587 -41.564 1.00 95.00 206 GLY A C 1
ATOM 1459 O O . GLY A 1 206 ? 21.563 2.118 -42.156 1.00 95.00 206 GLY A O 1
ATOM 1460 N N . GLY A 1 207 ? 23.753 2.021 -41.687 1.00 95.06 207 GLY A N 1
ATOM 1461 C CA . GLY A 1 207 ? 24.134 3.104 -42.578 1.00 95.06 207 GLY A CA 1
ATOM 1462 C C . GLY A 1 207 ? 23.966 2.705 -44.038 1.00 95.06 207 GLY A C 1
ATOM 1463 O O . GLY A 1 207 ? 24.149 1.547 -44.410 1.00 95.06 207 GLY A O 1
ATOM 1464 N N . ARG A 1 208 ? 23.613 3.660 -44.895 1.00 95.88 208 ARG A N 1
ATOM 1465 C CA . ARG A 1 208 ? 23.446 3.402 -46.330 1.00 95.88 208 ARG A CA 1
ATOM 1466 C C . ARG A 1 208 ? 24.799 3.109 -46.984 1.00 95.88 208 ARG A C 1
ATOM 1468 O O . ARG A 1 208 ? 25.768 3.788 -46.674 1.00 95.88 208 ARG A O 1
ATOM 1475 N N . GLY A 1 209 ? 24.872 2.143 -47.895 1.00 95.81 209 GLY A N 1
ATOM 1476 C CA . GLY A 1 209 ? 26.068 1.932 -48.718 1.00 95.81 209 GLY A CA 1
ATOM 1477 C C . GLY A 1 209 ? 26.282 3.046 -49.744 1.00 95.81 209 GLY A C 1
ATOM 1478 O O . GLY A 1 209 ? 25.321 3.696 -50.160 1.00 95.81 209 GLY A O 1
ATOM 1479 N N . GLY A 1 210 ? 27.535 3.262 -50.148 1.00 95.75 210 GLY A N 1
ATOM 1480 C CA . GLY A 1 210 ? 27.875 4.234 -51.184 1.00 95.75 210 GLY A CA 1
ATOM 1481 C C . GLY A 1 210 ? 27.260 3.882 -52.538 1.00 95.75 210 GLY A C 1
ATOM 1482 O O . GLY A 1 210 ? 27.115 2.714 -52.890 1.00 95.75 210 GLY A O 1
ATOM 1483 N N . SER A 1 211 ? 26.907 4.884 -53.325 1.00 94.88 211 SER A N 1
ATOM 1484 C CA . SER A 1 211 ? 26.370 4.734 -54.678 1.00 94.88 211 SER A CA 1
ATOM 1485 C C . SER A 1 211 ? 27.462 4.291 -55.661 1.00 94.88 211 SER A C 1
ATOM 1487 O O . SER A 1 211 ? 28.641 4.576 -55.461 1.00 94.88 211 SER A O 1
ATOM 1489 N N . GLY A 1 212 ? 27.088 3.581 -56.730 1.00 93.44 212 GLY A N 1
ATOM 1490 C CA . GLY A 1 212 ? 28.022 3.221 -57.807 1.00 93.44 212 GLY A CA 1
ATOM 1491 C C . GLY A 1 212 ? 28.330 4.394 -58.742 1.00 93.44 212 GLY A C 1
ATOM 1492 O O . GLY A 1 212 ? 27.605 5.387 -58.758 1.00 93.44 212 GLY A O 1
ATOM 1493 N N . TYR A 1 213 ? 29.378 4.257 -59.556 1.00 93.56 213 TYR A N 1
ATOM 1494 C CA . TYR A 1 213 ? 29.837 5.295 -60.481 1.00 93.56 213 TYR A CA 1
ATOM 1495 C C . TYR A 1 213 ? 30.179 4.698 -61.849 1.00 93.56 213 TYR A C 1
ATOM 1497 O O . TYR A 1 213 ? 30.926 3.728 -61.935 1.00 93.56 213 TYR A O 1
ATOM 1505 N N . SER A 1 214 ? 29.657 5.280 -62.929 1.00 90.38 214 SER A N 1
ATOM 1506 C CA . SER A 1 214 ? 29.951 4.870 -64.310 1.00 90.38 214 SER A CA 1
ATOM 1507 C C . SER A 1 214 ? 30.466 6.038 -65.138 1.00 90.38 214 SER A C 1
ATOM 1509 O O . SER A 1 214 ? 29.944 7.146 -65.024 1.00 90.38 214 SER A O 1
ATOM 1511 N N . TRP A 1 215 ? 31.430 5.779 -66.019 1.00 91.56 215 TRP A N 1
ATOM 1512 C CA . TRP A 1 215 ? 31.956 6.770 -66.958 1.00 91.56 215 TRP A CA 1
ATOM 1513 C C . TRP A 1 215 ? 32.323 6.129 -68.296 1.00 91.56 215 TRP A C 1
ATOM 1515 O O . TRP A 1 215 ? 32.493 4.916 -68.393 1.00 91.56 215 TRP A O 1
ATOM 1525 N N . THR A 1 216 ? 32.441 6.944 -69.341 1.00 91.81 216 THR A N 1
ATOM 1526 C CA . THR A 1 216 ? 32.810 6.497 -70.690 1.00 91.81 216 THR A CA 1
ATOM 1527 C C . THR A 1 216 ? 34.031 7.253 -71.184 1.00 91.81 216 THR A C 1
ATOM 1529 O O . THR A 1 216 ? 34.075 8.479 -71.080 1.00 91.81 216 THR A O 1
ATOM 1532 N N . GLU A 1 217 ? 34.991 6.548 -71.770 1.00 89.75 217 GLU A N 1
ATOM 1533 C CA . GLU A 1 217 ? 36.201 7.130 -72.352 1.00 89.75 217 GLU A CA 1
ATOM 1534 C C . GLU A 1 217 ? 36.184 6.923 -73.867 1.00 89.75 217 GLU A C 1
ATOM 1536 O O . GLU A 1 217 ? 36.045 5.799 -74.348 1.00 89.75 217 GLU A O 1
ATOM 1541 N N . THR A 1 218 ? 36.293 8.014 -74.628 1.00 88.06 218 THR A N 1
ATOM 1542 C CA . THR A 1 218 ? 36.322 7.968 -76.096 1.00 88.06 218 THR A CA 1
ATOM 1543 C C . THR A 1 218 ? 37.742 8.212 -76.576 1.00 88.06 218 THR A C 1
ATOM 1545 O O . THR A 1 218 ? 38.305 9.281 -76.351 1.00 88.06 218 THR A O 1
ATOM 1548 N N . HIS A 1 219 ? 38.306 7.217 -77.248 1.00 85.69 219 HIS A N 1
ATOM 1549 C CA . HIS A 1 219 ? 39.636 7.255 -77.833 1.00 85.69 219 HIS A CA 1
ATOM 1550 C C . HIS A 1 219 ? 39.510 7.402 -79.340 1.00 85.69 219 HIS A C 1
ATOM 1552 O O . HIS A 1 219 ? 38.696 6.722 -79.960 1.00 85.69 219 HIS A O 1
ATOM 1558 N N . SER A 1 220 ? 40.323 8.264 -79.936 1.00 84.06 220 SER A N 1
ATOM 1559 C CA . SER A 1 220 ? 40.392 8.396 -81.386 1.00 84.06 220 SER A CA 1
ATOM 1560 C C . SER A 1 220 ? 41.688 7.792 -81.910 1.00 84.06 220 SER A C 1
ATOM 1562 O O . SER A 1 220 ? 42.749 8.068 -81.351 1.00 84.06 220 SER A O 1
ATOM 1564 N N . TYR A 1 221 ? 41.618 7.005 -82.978 1.00 83.06 221 TYR A N 1
ATOM 1565 C CA . TYR A 1 221 ? 42.784 6.428 -83.645 1.00 83.06 221 TYR A CA 1
ATOM 1566 C C . TYR A 1 221 ? 42.669 6.620 -85.154 1.00 83.06 221 TYR A C 1
ATOM 1568 O O . TYR A 1 221 ? 41.570 6.633 -85.702 1.00 83.06 221 TYR A O 1
ATOM 1576 N N . THR A 1 222 ? 43.798 6.790 -85.834 1.00 76.38 222 THR A N 1
ATOM 1577 C CA . THR A 1 222 ? 43.822 6.934 -87.292 1.00 76.38 222 THR A CA 1
ATOM 1578 C C . THR A 1 222 ? 43.998 5.558 -87.919 1.00 76.38 222 THR A C 1
ATOM 1580 O O . THR A 1 222 ? 44.945 4.841 -87.590 1.00 76.38 222 THR A O 1
ATOM 1583 N N . ASP A 1 223 ? 43.072 5.167 -88.788 1.00 82.88 223 ASP A N 1
ATOM 1584 C CA . ASP A 1 223 ? 43.141 3.886 -89.482 1.00 82.88 223 ASP A CA 1
ATOM 1585 C C . ASP A 1 223 ? 44.195 3.885 -90.608 1.00 82.88 223 ASP A C 1
ATOM 1587 O O . ASP A 1 223 ? 44.786 4.910 -90.957 1.00 82.88 223 ASP A O 1
ATOM 1591 N N . SER A 1 224 ? 44.437 2.717 -91.210 1.00 77.12 224 SER A N 1
ATOM 1592 C CA . SER A 1 224 ? 45.422 2.554 -92.292 1.00 77.12 224 SER A CA 1
ATOM 1593 C C . SER A 1 224 ? 45.084 3.323 -93.578 1.00 77.12 224 SER A C 1
ATOM 1595 O O . SER A 1 224 ? 45.887 3.331 -94.511 1.00 77.12 224 SER A O 1
ATOM 1597 N N . ARG A 1 225 ? 43.912 3.969 -93.641 1.00 84.06 225 ARG A N 1
ATOM 1598 C CA . ARG A 1 225 ? 43.440 4.805 -94.751 1.00 84.06 225 ARG A CA 1
ATOM 1599 C C . ARG A 1 225 ? 43.480 6.302 -94.414 1.00 84.06 225 ARG A C 1
ATOM 1601 O O . ARG A 1 225 ? 43.109 7.108 -95.261 1.00 84.06 225 ARG A O 1
ATOM 1608 N N . GLY A 1 226 ? 43.953 6.678 -93.223 1.00 77.06 226 GLY A N 1
ATOM 1609 C CA . GLY A 1 226 ? 44.096 8.070 -92.794 1.00 77.06 226 GLY A CA 1
ATOM 1610 C C . GLY A 1 226 ? 42.838 8.681 -92.168 1.00 77.06 226 GLY A C 1
ATOM 1611 O O . GLY A 1 226 ? 42.835 9.883 -91.908 1.00 77.06 226 GLY A O 1
ATOM 1612 N N . TYR A 1 227 ? 41.785 7.897 -91.906 1.00 83.12 227 TYR A N 1
ATOM 1613 C CA . TYR A 1 227 ? 40.567 8.399 -91.265 1.00 83.12 227 TYR A CA 1
ATOM 1614 C C . TYR A 1 227 ? 40.632 8.250 -89.745 1.00 83.12 227 TYR A C 1
ATOM 1616 O O . TYR A 1 227 ? 41.055 7.220 -89.221 1.00 83.12 227 TYR A O 1
ATOM 1624 N N . THR A 1 228 ? 40.174 9.278 -89.030 1.00 82.25 228 THR A N 1
ATOM 1625 C CA . THR A 1 228 ? 40.011 9.232 -87.574 1.00 82.25 228 THR A CA 1
ATOM 1626 C C . THR A 1 228 ? 38.782 8.401 -87.222 1.00 82.25 228 THR A C 1
ATOM 1628 O O . THR A 1 228 ? 37.655 8.783 -87.531 1.00 82.25 228 THR A O 1
ATOM 1631 N N . GLN A 1 229 ? 39.002 7.277 -86.556 1.00 87.81 229 GLN A N 1
ATOM 1632 C CA . GLN A 1 229 ? 37.978 6.432 -85.957 1.00 87.81 229 GLN A CA 1
ATOM 1633 C C . GLN A 1 229 ? 37.867 6.739 -84.465 1.00 87.81 229 GLN A C 1
ATOM 1635 O O . GLN A 1 229 ? 38.854 7.122 -83.837 1.00 87.81 229 GLN A O 1
ATOM 1640 N N . TYR A 1 230 ? 36.684 6.532 -83.888 1.00 86.88 230 TYR A N 1
ATOM 1641 C CA . TYR A 1 230 ? 36.438 6.681 -82.455 1.00 86.88 230 TYR A CA 1
ATOM 1642 C C . TYR A 1 230 ? 36.030 5.338 -81.854 1.00 86.88 230 TYR A C 1
ATOM 1644 O O . TYR A 1 230 ? 35.165 4.651 -82.390 1.00 86.88 230 TYR A O 1
ATOM 1652 N N . THR A 1 231 ? 36.617 4.994 -80.714 1.00 88.94 231 THR A N 1
ATOM 1653 C CA . THR A 1 231 ? 36.213 3.858 -79.886 1.00 88.94 231 THR A CA 1
ATOM 1654 C C . THR A 1 231 ? 35.806 4.385 -78.522 1.00 88.94 231 THR A C 1
ATOM 1656 O O . THR A 1 231 ? 36.598 5.051 -77.854 1.00 88.94 231 THR A O 1
ATOM 1659 N N . THR A 1 232 ? 34.586 4.075 -78.092 1.00 90.19 232 THR A N 1
ATOM 1660 C CA . THR A 1 232 ? 34.094 4.413 -76.754 1.00 90.19 232 THR A CA 1
ATOM 1661 C C . THR A 1 232 ? 34.090 3.165 -75.883 1.00 90.19 232 THR A C 1
ATOM 1663 O O . THR A 1 232 ? 33.488 2.156 -76.248 1.00 90.19 232 THR A O 1
ATOM 1666 N N . THR A 1 233 ? 34.726 3.249 -74.719 1.00 89.12 233 THR A N 1
ATOM 1667 C CA . THR A 1 233 ? 34.721 2.192 -73.703 1.00 89.12 233 THR A CA 1
ATOM 1668 C C . THR A 1 233 ? 33.966 2.686 -72.475 1.00 89.12 233 THR A C 1
ATOM 1670 O O . THR A 1 233 ? 34.210 3.794 -71.998 1.00 89.12 233 THR A O 1
ATOM 1673 N N . SER A 1 234 ? 33.041 1.874 -71.964 1.00 89.50 234 SER A N 1
ATOM 1674 C CA . SER A 1 234 ? 32.300 2.158 -70.732 1.00 89.50 234 SER A CA 1
ATOM 1675 C C . SER A 1 234 ? 32.957 1.470 -69.542 1.00 89.50 234 SER A C 1
ATOM 1677 O O . SER A 1 234 ? 33.317 0.297 -69.614 1.00 89.50 234 SER A O 1
ATOM 1679 N N . HIS A 1 235 ? 33.052 2.189 -68.432 1.00 92.56 235 HIS A N 1
ATOM 1680 C CA . HIS A 1 235 ? 33.603 1.727 -67.168 1.00 92.56 235 HIS A CA 1
ATOM 1681 C C . HIS A 1 235 ? 32.571 1.900 -66.052 1.00 92.56 235 HIS A C 1
ATOM 1683 O O . HIS A 1 235 ? 31.742 2.814 -66.082 1.00 92.56 235 HIS A O 1
ATOM 1689 N N . TYR A 1 236 ? 32.627 1.017 -65.059 1.00 92.88 236 TYR A N 1
ATOM 1690 C CA . TYR A 1 236 ? 31.734 1.034 -63.909 1.00 92.88 236 TYR A CA 1
ATOM 1691 C C . TYR A 1 236 ? 32.467 0.562 -62.660 1.00 92.88 236 TYR A C 1
ATOM 1693 O O . TYR A 1 236 ? 33.063 -0.514 -62.664 1.00 92.88 236 TYR A O 1
ATOM 1701 N N . ASN A 1 237 ? 32.351 1.344 -61.592 1.00 93.31 237 ASN A N 1
ATOM 1702 C CA . ASN A 1 237 ? 32.756 0.965 -60.252 1.00 93.31 237 ASN A CA 1
ATOM 1703 C C . ASN A 1 237 ? 31.498 0.751 -59.393 1.00 93.31 237 ASN A C 1
ATOM 1705 O O . ASN A 1 237 ? 30.662 1.660 -59.294 1.00 93.31 237 ASN A O 1
ATOM 1709 N N . PRO A 1 238 ? 31.330 -0.436 -58.780 1.00 92.50 238 PRO A N 1
ATOM 1710 C CA . PRO A 1 238 ? 30.180 -0.728 -57.939 1.00 92.50 238 PRO A C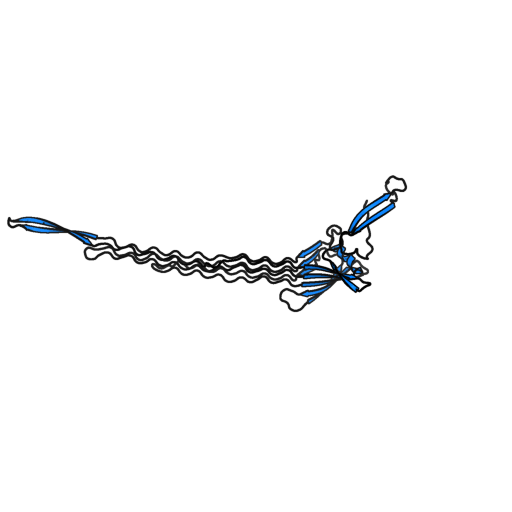A 1
ATOM 1711 C C . PRO A 1 238 ? 30.118 0.169 -56.705 1.00 92.50 238 PRO A C 1
ATOM 1713 O O . PRO A 1 238 ? 31.138 0.628 -56.188 1.00 92.50 238 PRO A O 1
ATOM 1716 N N . GLY A 1 239 ? 28.895 0.385 -56.226 1.00 95.94 239 GLY A N 1
ATOM 1717 C CA . GLY A 1 239 ? 28.642 0.967 -54.912 1.00 95.94 239 GLY A CA 1
ATOM 1718 C C . GLY A 1 239 ? 28.878 -0.034 -53.776 1.00 95.94 239 GLY A C 1
ATOM 1719 O O . GLY A 1 239 ? 29.243 -1.187 -54.010 1.00 95.94 239 GLY A O 1
ATOM 1720 N N . GLY A 1 240 ? 28.626 0.409 -52.547 1.00 94.38 240 GLY A N 1
ATOM 1721 C CA . GLY A 1 240 ? 28.628 -0.433 -51.356 1.00 94.38 240 GLY A CA 1
ATOM 1722 C C . GLY A 1 240 ? 27.228 -0.856 -50.912 1.00 94.38 240 GLY A C 1
ATOM 1723 O O . GLY A 1 240 ? 26.209 -0.302 -51.323 1.00 94.38 240 GLY A O 1
ATOM 1724 N N . PHE A 1 241 ? 27.181 -1.838 -50.019 1.00 95.56 241 PHE A N 1
ATOM 1725 C CA . PHE A 1 241 ? 25.956 -2.332 -49.395 1.00 95.56 241 PHE A CA 1
ATOM 1726 C C . PHE A 1 241 ? 25.588 -1.508 -48.159 1.00 95.56 241 PHE A C 1
ATOM 1728 O O . PHE A 1 241 ? 26.467 -1.010 -47.454 1.00 95.56 241 PHE A O 1
ATOM 1735 N N . SER A 1 242 ? 24.293 -1.381 -47.868 1.00 96.31 242 SER A N 1
ATOM 1736 C CA . SER A 1 242 ? 23.850 -0.841 -46.579 1.00 96.31 242 SER A CA 1
ATOM 1737 C C . SER A 1 242 ? 24.267 -1.769 -45.439 1.00 96.31 242 SER A C 1
ATOM 1739 O O . SER A 1 242 ? 24.202 -2.992 -45.570 1.00 96.31 242 SER A O 1
ATOM 1741 N N . GLY A 1 243 ? 24.688 -1.180 -44.325 1.00 95.56 243 GLY A N 1
ATOM 1742 C CA . GLY A 1 243 ? 25.005 -1.914 -43.112 1.00 95.56 243 GLY A CA 1
ATOM 1743 C C . GLY A 1 243 ? 23.757 -2.547 -42.484 1.00 95.56 243 GLY A C 1
ATOM 1744 O O . GLY A 1 243 ? 22.628 -2.159 -42.800 1.00 95.56 243 GLY A O 1
ATOM 1745 N N . PRO A 1 244 ? 23.932 -3.525 -41.582 1.00 96.25 244 PRO A N 1
ATOM 1746 C CA . PRO A 1 244 ? 22.825 -4.107 -40.834 1.00 96.25 244 PRO A CA 1
ATOM 1747 C C . PRO A 1 244 ? 22.321 -3.147 -39.747 1.00 96.25 244 PRO A C 1
ATOM 1749 O O . PRO A 1 244 ? 23.085 -2.346 -39.205 1.00 96.25 244 PRO A O 1
ATOM 1752 N N . SER A 1 245 ? 21.042 -3.256 -39.391 1.00 96.19 245 SER A N 1
ATOM 1753 C CA . SER A 1 245 ? 20.494 -2.578 -38.210 1.00 96.19 245 SER A CA 1
ATOM 1754 C C . SER A 1 245 ? 21.026 -3.191 -36.911 1.00 96.19 245 SER A C 1
ATOM 1756 O O . SER A 1 245 ? 21.399 -4.368 -36.876 1.00 96.19 245 SER A O 1
ATOM 1758 N N . GLY A 1 246 ? 21.032 -2.399 -35.843 1.00 95.69 246 GLY A N 1
ATOM 1759 C CA . GLY A 1 246 ? 21.241 -2.886 -34.484 1.00 95.69 246 GLY A CA 1
ATOM 1760 C C . GLY A 1 246 ? 20.045 -3.692 -33.975 1.00 95.69 246 GLY A C 1
ATOM 1761 O O . GLY A 1 246 ? 18.931 -3.598 -34.501 1.00 95.69 246 GLY A O 1
ATOM 1762 N N . SER A 1 247 ? 20.272 -4.498 -32.944 1.00 97.12 247 SER A N 1
ATOM 1763 C CA . SER A 1 247 ? 19.224 -5.227 -32.234 1.00 97.12 247 SER A CA 1
ATOM 1764 C C . SER A 1 247 ? 18.471 -4.318 -31.267 1.00 97.12 247 SER A C 1
ATOM 1766 O O . SER A 1 247 ? 19.038 -3.389 -30.701 1.00 97.12 247 SER A O 1
ATOM 1768 N N . THR A 1 248 ? 17.190 -4.606 -31.053 1.00 97.38 248 THR A N 1
ATOM 1769 C CA . THR A 1 248 ? 16.424 -4.051 -29.928 1.00 97.38 248 THR A CA 1
ATOM 1770 C C . THR A 1 248 ? 16.974 -4.601 -28.614 1.00 97.38 248 THR A C 1
ATOM 1772 O O . THR A 1 248 ? 17.331 -5.782 -28.553 1.00 97.38 248 THR A O 1
ATOM 1775 N N . GLY A 1 249 ? 17.005 -3.761 -27.584 1.00 96.88 249 GLY A N 1
ATOM 1776 C CA . GLY A 1 249 ? 17.319 -4.161 -26.223 1.00 96.88 249 GLY A CA 1
ATOM 1777 C C . GLY A 1 249 ? 16.299 -5.145 -25.652 1.00 96.88 249 GLY A C 1
ATOM 1778 O O . GLY A 1 249 ? 15.270 -5.483 -26.253 1.00 96.88 249 GLY A O 1
ATOM 1779 N N . ARG A 1 250 ? 16.594 -5.643 -24.463 1.00 97.75 250 ARG A N 1
ATOM 1780 C CA . ARG A 1 250 ? 15.824 -6.672 -23.773 1.00 97.75 250 ARG A CA 1
ATOM 1781 C C . ARG A 1 250 ? 14.891 -6.050 -22.755 1.00 97.75 250 ARG A C 1
ATOM 1783 O O . ARG A 1 250 ? 15.203 -5.061 -22.104 1.00 97.75 250 ARG A O 1
ATOM 1790 N N . ARG A 1 251 ? 13.732 -6.685 -22.592 1.00 97.12 251 ARG A N 1
ATOM 1791 C CA . ARG A 1 251 ? 12.786 -6.370 -21.525 1.00 97.12 251 ARG A CA 1
ATOM 1792 C C . ARG A 1 251 ? 12.902 -7.422 -20.420 1.00 97.12 251 ARG A C 1
ATOM 1794 O O . ARG A 1 251 ? 12.884 -8.613 -20.748 1.00 97.12 251 ARG A O 1
ATOM 1801 N N . PRO A 1 252 ? 12.946 -7.030 -19.137 1.00 97.25 252 PRO A N 1
ATOM 1802 C CA . PRO A 1 252 ? 12.791 -7.969 -18.033 1.00 97.25 252 PRO A CA 1
ATOM 1803 C C . PRO A 1 252 ? 11.483 -8.770 -18.155 1.00 97.25 252 PRO A C 1
ATOM 1805 O O . PRO A 1 252 ? 10.450 -8.240 -18.567 1.00 97.25 252 PRO A O 1
ATOM 1808 N N . THR A 1 253 ? 11.530 -10.065 -17.828 1.00 97.56 253 THR A N 1
ATOM 1809 C CA . THR A 1 253 ? 10.410 -11.006 -18.049 1.00 97.56 253 THR A CA 1
ATOM 1810 C C . THR A 1 253 ? 9.779 -11.537 -16.765 1.00 97.56 253 THR A C 1
ATOM 1812 O O . THR A 1 253 ? 8.863 -12.356 -16.830 1.00 97.56 253 THR A O 1
ATOM 1815 N N . HIS A 1 254 ? 10.292 -11.150 -15.598 1.00 96.50 254 HIS A N 1
ATOM 1816 C CA . HIS A 1 254 ? 9.766 -11.643 -14.330 1.00 96.50 254 HIS A CA 1
ATOM 1817 C C . HIS A 1 254 ? 8.416 -10.976 -14.029 1.00 96.50 254 HIS A C 1
ATOM 1819 O O . HIS A 1 254 ? 8.288 -9.770 -14.197 1.00 96.50 254 HIS A O 1
ATOM 1825 N N . PRO A 1 255 ? 7.391 -11.718 -13.589 1.00 97.75 255 PRO A N 1
ATOM 1826 C CA . PRO A 1 255 ? 6.093 -11.122 -13.314 1.00 97.75 255 PRO A CA 1
ATOM 1827 C C . PRO A 1 255 ? 6.169 -10.158 -12.124 1.00 97.75 255 PRO A C 1
ATOM 1829 O O . PRO A 1 255 ? 6.875 -10.406 -11.144 1.00 97.75 255 PRO A O 1
ATOM 1832 N N . LEU A 1 256 ? 5.400 -9.074 -12.207 1.00 98.06 256 LEU A N 1
ATOM 1833 C CA . LEU A 1 256 ? 5.189 -8.143 -11.105 1.00 98.06 256 LEU A CA 1
ATOM 1834 C C . LEU A 1 256 ? 3.808 -8.378 -10.502 1.00 98.06 256 LEU A C 1
ATOM 1836 O O . LEU A 1 256 ? 2.834 -8.631 -11.215 1.00 98.06 256 LEU A O 1
ATOM 1840 N N . HIS A 1 257 ? 3.729 -8.293 -9.181 1.00 98.31 257 HIS A N 1
ATOM 1841 C CA . HIS A 1 257 ? 2.517 -8.588 -8.427 1.00 98.31 257 HIS A CA 1
ATOM 1842 C C . HIS A 1 257 ? 2.117 -7.399 -7.562 1.00 98.31 257 HIS A C 1
ATOM 1844 O O . HIS A 1 257 ? 2.967 -6.655 -7.067 1.00 98.31 257 HIS A O 1
ATOM 1850 N N . ASN A 1 258 ? 0.811 -7.222 -7.374 1.00 98.62 258 ASN A N 1
ATOM 1851 C CA . ASN A 1 258 ? 0.317 -6.340 -6.326 1.00 98.62 258 ASN A CA 1
ATOM 1852 C C . ASN A 1 258 ? 0.664 -6.950 -4.964 1.00 98.62 258 ASN A C 1
ATOM 1854 O O . ASN A 1 258 ? 0.680 -8.173 -4.807 1.00 98.62 258 ASN A O 1
ATOM 1858 N N . GLY A 1 259 ? 0.911 -6.089 -3.986 1.00 98.19 259 GLY A N 1
ATOM 1859 C CA . GLY A 1 259 ? 1.013 -6.489 -2.598 1.00 98.19 259 GLY A CA 1
ATOM 1860 C C . GLY A 1 259 ? -0.312 -7.051 -2.097 1.00 98.19 259 GLY A C 1
ATOM 1861 O O . GLY A 1 259 ? -1.392 -6.674 -2.555 1.00 98.19 259 GLY A O 1
ATOM 1862 N N . ILE A 1 260 ? -0.220 -7.950 -1.129 1.00 98.50 260 ILE A N 1
ATOM 1863 C CA . ILE A 1 260 ? -1.376 -8.527 -0.449 1.00 98.50 260 ILE A CA 1
ATOM 1864 C C . ILE A 1 260 ? -1.836 -7.531 0.622 1.00 98.50 260 ILE A C 1
ATOM 1866 O O . ILE A 1 260 ? -1.005 -7.008 1.371 1.00 98.50 260 ILE A O 1
ATOM 1870 N N . SER A 1 261 ? -3.138 -7.251 0.693 1.00 98.50 261 SER A N 1
ATOM 1871 C CA . SER A 1 261 ? -3.703 -6.461 1.794 1.00 98.50 261 SER A CA 1
ATOM 1872 C C . SER A 1 261 ? -3.553 -7.200 3.122 1.00 98.50 261 SER A C 1
ATOM 1874 O O . SER A 1 261 ? -3.592 -8.430 3.172 1.00 98.50 261 SER A O 1
ATOM 1876 N N . GLY A 1 262 ? -3.363 -6.449 4.201 1.00 97.94 262 GLY A N 1
ATOM 1877 C CA . GLY A 1 262 ? -3.367 -7.002 5.543 1.00 97.94 262 GLY A CA 1
ATOM 1878 C C . GLY A 1 262 ? -4.706 -7.644 5.877 1.00 97.94 262 GLY A C 1
ATOM 1879 O O . GLY A 1 262 ? -5.738 -7.288 5.314 1.00 97.94 262 GLY A O 1
ATOM 1880 N N . ILE A 1 263 ? -4.670 -8.591 6.808 1.00 98.06 263 ILE A N 1
ATOM 1881 C CA . ILE A 1 263 ? -5.895 -9.089 7.429 1.00 98.06 263 ILE A CA 1
ATOM 1882 C C . ILE A 1 263 ? -6.430 -8.028 8.385 1.00 98.06 263 ILE A C 1
ATOM 1884 O O . ILE A 1 263 ? -5.640 -7.314 9.014 1.00 98.06 263 ILE A O 1
ATOM 1888 N N . ASP A 1 264 ? -7.749 -7.948 8.492 1.00 97.50 264 ASP A N 1
ATOM 1889 C CA . ASP A 1 264 ? -8.398 -7.152 9.5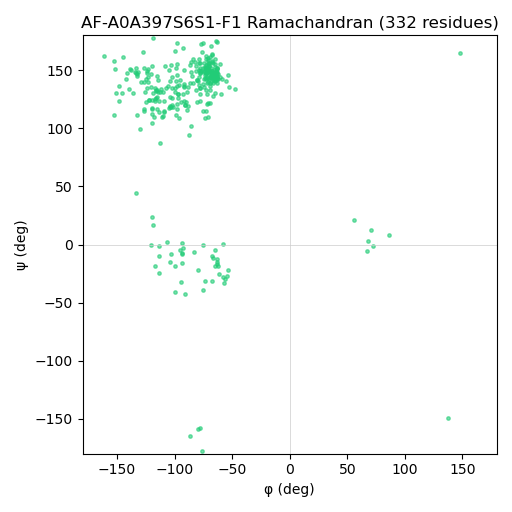24 1.00 97.50 264 ASP A CA 1
ATOM 1890 C C . ASP A 1 264 ? -8.065 -7.724 10.908 1.00 97.50 264 ASP A C 1
ATOM 1892 O O . ASP A 1 264 ? -7.793 -8.920 11.071 1.00 97.50 264 ASP A O 1
ATOM 1896 N N . GLY A 1 265 ? -8.027 -6.832 11.887 1.00 95.94 265 GLY A N 1
ATOM 1897 C CA . GLY A 1 265 ? -7.836 -7.141 13.290 1.00 95.94 265 GLY A CA 1
ATOM 1898 C C . GLY A 1 265 ? -9.108 -7.678 13.941 1.00 95.94 265 GLY A C 1
ATOM 1899 O O . GLY A 1 265 ? -10.015 -8.174 13.272 1.00 95.94 265 GLY A O 1
ATOM 1900 N N . ASN A 1 266 ? -9.185 -7.569 15.265 1.00 95.12 266 ASN A N 1
ATOM 1901 C CA . ASN A 1 266 ? -10.347 -8.027 16.023 1.00 95.12 266 ASN A CA 1
ATOM 1902 C C . ASN A 1 266 ? -10.802 -6.960 17.019 1.00 95.12 266 ASN A C 1
ATOM 1904 O O . ASN A 1 266 ? -9.979 -6.259 17.605 1.00 95.12 266 ASN A O 1
ATOM 1908 N N . PHE A 1 267 ? -12.109 -6.877 17.231 1.00 93.50 267 PHE A N 1
ATOM 1909 C CA . PHE A 1 267 ? -12.719 -6.060 18.266 1.00 93.50 267 PHE A CA 1
ATOM 1910 C C . PHE A 1 267 ? -13.627 -6.930 19.127 1.00 93.50 267 PHE A C 1
ATOM 1912 O O . PHE A 1 267 ? -14.431 -7.708 18.608 1.00 93.50 267 PHE A O 1
ATOM 1919 N N . ARG A 1 268 ? -13.470 -6.817 20.446 1.00 93.81 268 ARG A N 1
ATOM 1920 C CA . ARG A 1 268 ? -14.199 -7.643 21.407 1.00 93.81 268 ARG A CA 1
ATOM 1921 C C . ARG A 1 268 ? -14.384 -6.953 22.749 1.00 93.81 268 ARG A C 1
ATOM 1923 O O . ARG A 1 268 ? -13.600 -6.089 23.145 1.00 93.81 268 ARG A O 1
ATOM 1930 N N . PHE A 1 269 ? -15.390 -7.425 23.465 1.00 93.12 269 PHE A N 1
ATOM 1931 C CA . PHE A 1 269 ? -15.709 -7.050 24.830 1.00 93.12 269 PHE A CA 1
ATO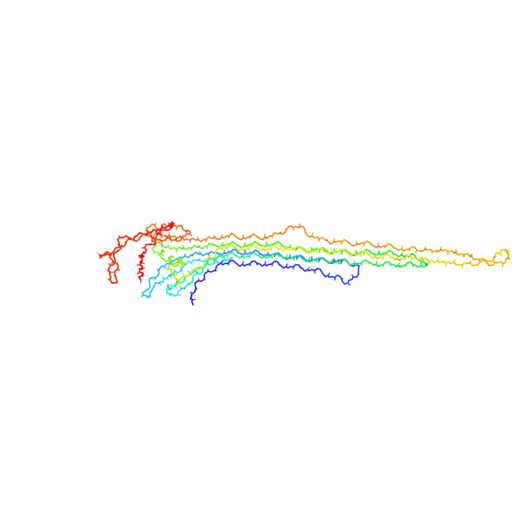M 1932 C C . PHE A 1 269 ? -15.418 -8.230 25.750 1.00 93.12 269 PHE A C 1
ATOM 1934 O O . PHE A 1 269 ? -15.859 -9.345 25.476 1.00 93.12 269 PHE A O 1
ATOM 1941 N N . LEU A 1 270 ? -14.705 -7.989 26.844 1.00 95.00 270 LEU A N 1
ATOM 1942 C CA . LEU A 1 270 ? -14.496 -8.957 27.913 1.00 95.00 270 LEU A CA 1
ATOM 1943 C C . LEU A 1 270 ? -15.273 -8.484 29.139 1.00 95.00 270 LEU A C 1
ATOM 1945 O O . LEU A 1 270 ? -14.942 -7.461 29.739 1.00 95.00 270 LEU A O 1
ATOM 1949 N N . ILE A 1 271 ? -16.334 -9.214 29.483 1.00 93.06 271 ILE A N 1
ATOM 1950 C CA . ILE A 1 271 ? -17.193 -8.885 30.623 1.00 93.06 271 ILE A CA 1
ATOM 1951 C C . ILE A 1 271 ? -16.858 -9.815 31.781 1.00 93.06 271 ILE A C 1
ATOM 1953 O O . ILE A 1 271 ? -17.021 -11.031 31.669 1.00 93.06 271 ILE A O 1
ATOM 1957 N N . GLU A 1 272 ? -16.409 -9.236 32.888 1.00 93.38 272 GLU A N 1
ATOM 1958 C CA . GLU A 1 272 ? -16.181 -9.936 34.150 1.00 93.38 272 GLU A CA 1
ATOM 1959 C C . GLU A 1 272 ? -17.469 -9.948 34.986 1.00 93.38 272 GLU A C 1
ATOM 1961 O O . GLU A 1 272 ? -17.998 -8.897 35.352 1.00 93.38 272 GLU A O 1
ATOM 1966 N N . ASP A 1 273 ? -17.995 -11.130 35.304 1.00 90.56 273 ASP A N 1
ATOM 1967 C CA . ASP A 1 273 ? -19.143 -11.260 36.207 1.00 90.56 273 ASP A CA 1
ATOM 1968 C C . ASP A 1 273 ? -18.720 -10.943 37.653 1.00 90.56 273 ASP A C 1
ATOM 1970 O O . ASP A 1 273 ? -17.862 -11.617 38.222 1.00 90.56 273 ASP A O 1
ATOM 1974 N N . SER A 1 274 ? -19.351 -9.945 38.276 1.00 87.44 274 SER A N 1
ATOM 1975 C CA . SER A 1 274 ? -18.984 -9.443 39.614 1.00 87.44 274 SER A CA 1
ATOM 1976 C C . SER A 1 274 ? -19.213 -10.430 40.765 1.00 87.44 274 SER A C 1
ATOM 1978 O O . SER A 1 274 ? -18.759 -10.185 41.883 1.00 87.44 274 SER A O 1
ATOM 1980 N N . VAL A 1 275 ? -19.931 -11.533 40.529 1.00 88.12 275 VAL A N 1
ATOM 1981 C CA . VAL A 1 275 ? -20.241 -12.555 41.543 1.00 88.12 275 VAL A CA 1
ATOM 1982 C C . VAL A 1 275 ? -19.305 -13.753 41.414 1.00 88.12 275 VAL A C 1
ATOM 1984 O O . VAL A 1 275 ? -18.860 -14.308 42.418 1.00 88.12 275 VAL A O 1
ATOM 1987 N N . THR A 1 276 ? -19.016 -14.171 40.185 1.00 91.81 276 THR A N 1
ATOM 1988 C CA . THR A 1 276 ? -18.253 -15.389 39.883 1.00 91.81 276 THR A CA 1
ATOM 1989 C C . THR A 1 276 ? -16.812 -15.118 39.453 1.00 91.81 276 THR A C 1
ATOM 1991 O O . THR A 1 276 ? -16.006 -16.047 39.475 1.00 91.81 276 THR A O 1
ATOM 1994 N N . ASN A 1 277 ? -16.473 -13.873 39.101 1.00 90.44 277 ASN A N 1
ATOM 1995 C CA . ASN A 1 277 ? -15.212 -13.449 38.474 1.00 90.44 277 ASN A CA 1
ATOM 1996 C C . ASN A 1 277 ? -14.895 -14.189 37.161 1.00 90.44 277 ASN A C 1
ATOM 1998 O O . ASN A 1 277 ? -13.742 -14.279 36.741 1.00 90.44 277 ASN A O 1
ATOM 2002 N N . ASN A 1 278 ? -15.911 -14.762 36.510 1.00 94.25 278 ASN A N 1
ATOM 2003 C CA . ASN A 1 278 ? -15.747 -15.368 35.195 1.00 94.25 278 ASN A CA 1
ATOM 2004 C C . ASN A 1 278 ? -15.714 -14.272 34.129 1.00 94.25 278 ASN A C 1
ATOM 2006 O O . ASN A 1 278 ? -16.576 -13.393 34.122 1.00 94.25 278 ASN A O 1
ATOM 2010 N N . ILE A 1 279 ? -14.763 -14.368 33.200 1.00 94.94 279 ILE A N 1
ATOM 2011 C CA . ILE A 1 279 ? -14.665 -13.473 32.045 1.00 94.94 279 ILE A CA 1
ATOM 2012 C C . ILE A 1 279 ? -15.328 -14.146 30.847 1.00 94.94 279 ILE A C 1
ATOM 2014 O O . ILE A 1 279 ? -14.971 -15.270 30.489 1.00 94.94 279 ILE A O 1
ATOM 2018 N N . THR A 1 280 ? -16.276 -13.453 30.219 1.00 95.25 280 THR A N 1
ATOM 2019 C CA . THR A 1 280 ? -16.930 -13.904 28.982 1.00 95.25 280 THR A CA 1
ATOM 2020 C C . THR A 1 280 ? -16.627 -12.937 27.842 1.00 95.25 280 THR A C 1
ATOM 2022 O O . THR A 1 280 ? -16.731 -11.722 28.017 1.00 95.25 280 THR A O 1
ATOM 2025 N N . GLU A 1 281 ? -16.242 -13.481 26.687 1.00 95.12 281 GLU A N 1
ATOM 2026 C CA . GLU A 1 281 ? -15.963 -12.718 25.468 1.00 95.12 281 GLU A CA 1
ATOM 2027 C C . GLU A 1 281 ? -17.235 -12.531 24.636 1.00 95.12 281 GLU A C 1
ATOM 2029 O O . GLU A 1 281 ? -17.983 -13.483 24.419 1.00 95.12 281 GLU A O 1
ATOM 2034 N N . TYR A 1 282 ? -17.445 -11.311 24.142 1.00 93.19 282 TYR A N 1
ATOM 2035 C CA . TYR A 1 282 ? -18.522 -10.956 23.223 1.00 93.19 282 TYR A CA 1
ATOM 2036 C C . TYR A 1 282 ? -17.979 -10.121 22.060 1.00 93.19 282 TYR A C 1
ATOM 2038 O O . TYR A 1 282 ? -17.069 -9.310 22.236 1.00 93.19 282 TYR A O 1
ATOM 2046 N N . HIS A 1 283 ? -18.570 -10.275 20.876 1.00 89.38 283 HIS A N 1
ATOM 2047 C CA . HIS A 1 283 ? -18.200 -9.510 19.674 1.00 89.38 283 HIS A CA 1
ATOM 2048 C C . HIS A 1 283 ? -19.190 -8.390 19.336 1.00 89.38 283 HIS A C 1
ATOM 2050 O O . HIS A 1 283 ? -18.922 -7.557 18.474 1.00 89.38 283 H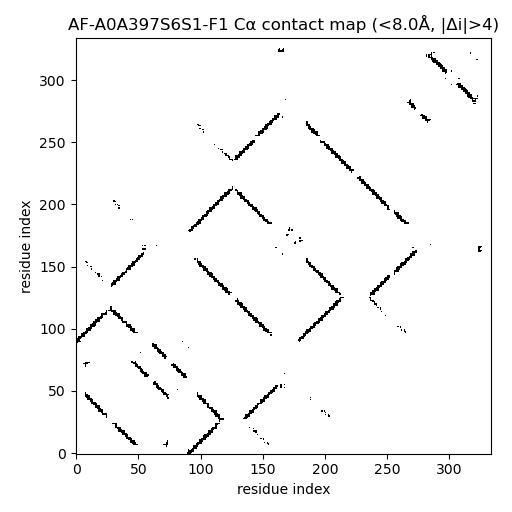IS A O 1
ATOM 2056 N N . GLU A 1 284 ? -20.319 -8.348 20.038 1.00 85.12 284 GLU A N 1
ATOM 2057 C CA . GLU A 1 284 ? -21.368 -7.349 19.878 1.00 85.12 284 GLU A CA 1
ATOM 2058 C C . GLU A 1 284 ? -21.866 -6.918 21.259 1.00 85.12 284 GLU A C 1
ATOM 2060 O O . GLU A 1 284 ? -21.823 -7.695 22.217 1.00 85.12 284 GLU A O 1
ATOM 2065 N N . ILE A 1 285 ? -22.323 -5.671 21.360 1.00 86.00 285 ILE A N 1
ATOM 2066 C CA . ILE A 1 285 ? -23.005 -5.170 22.558 1.00 86.00 285 ILE A CA 1
ATOM 2067 C C . ILE A 1 285 ? -24.446 -5.689 22.609 1.00 86.00 285 ILE A C 1
ATOM 2069 O O . ILE A 1 285 ? -24.944 -6.275 21.646 1.00 86.00 285 ILE A O 1
ATOM 2073 N N . PHE A 1 286 ? -25.136 -5.447 23.722 1.00 83.69 286 PHE A N 1
ATOM 2074 C CA . PHE A 1 286 ? -26.526 -5.867 23.865 1.00 83.69 286 PHE A CA 1
ATOM 2075 C C . PHE A 1 286 ? -27.485 -5.195 22.859 1.00 83.69 286 PHE A C 1
ATOM 2077 O O . PHE A 1 286 ? -27.356 -4.005 22.567 1.00 83.69 286 PHE A O 1
ATOM 2084 N N . ASP A 1 287 ? -28.485 -5.938 22.363 1.00 84.31 287 ASP A N 1
ATOM 2085 C CA . ASP A 1 287 ? -29.547 -5.432 21.466 1.00 84.31 287 ASP A CA 1
ATO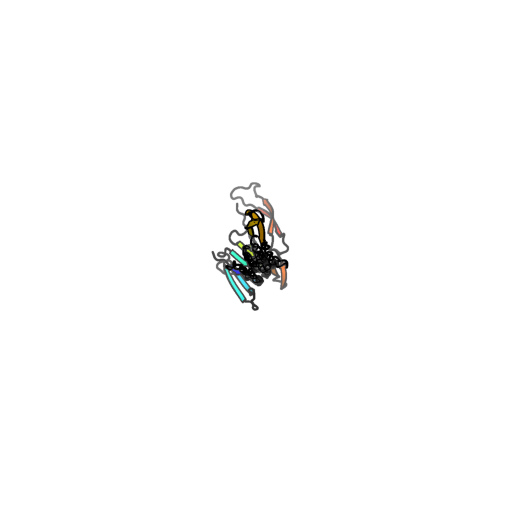M 2086 C C . ASP A 1 287 ? -30.895 -5.460 22.192 1.00 84.31 287 ASP A C 1
ATOM 2088 O O . ASP A 1 287 ? -31.644 -6.440 22.140 1.00 84.31 287 ASP A O 1
ATOM 2092 N N . ILE A 1 288 ? -31.185 -4.370 22.904 1.00 81.56 288 ILE A N 1
ATOM 2093 C CA . ILE A 1 288 ? -32.397 -4.224 23.708 1.00 81.56 288 ILE A CA 1
ATOM 2094 C C . ILE A 1 288 ? -33.513 -3.616 22.861 1.00 81.56 288 ILE A C 1
ATOM 2096 O O . ILE A 1 288 ? -33.401 -2.497 22.356 1.00 81.56 288 ILE A O 1
ATOM 2100 N N . ARG A 1 289 ? -34.641 -4.326 22.762 1.00 82.88 289 ARG A N 1
ATOM 2101 C CA . ARG A 1 289 ? -35.821 -3.880 22.014 1.00 82.88 289 ARG A CA 1
ATOM 2102 C C . ARG A 1 289 ? -37.087 -3.968 22.842 1.00 82.88 289 ARG A C 1
ATOM 2104 O O . ARG A 1 289 ? -37.338 -4.953 23.536 1.00 82.88 289 ARG A O 1
ATOM 2111 N N . ILE A 1 290 ? -37.932 -2.953 22.697 1.00 84.88 290 ILE A N 1
ATOM 2112 C CA . ILE A 1 290 ? -39.309 -3.004 23.182 1.00 84.88 290 ILE A CA 1
ATOM 2113 C C . ILE A 1 290 ? -40.079 -3.941 22.253 1.00 84.88 290 ILE A C 1
ATOM 2115 O O . ILE A 1 290 ? -40.228 -3.666 21.064 1.00 84.88 290 ILE A O 1
ATOM 2119 N N . HIS A 1 291 ? -40.541 -5.063 22.794 1.00 86.19 291 HIS A N 1
ATOM 2120 C CA . HIS A 1 291 ? -41.319 -6.047 22.051 1.00 86.19 291 HIS A CA 1
ATOM 2121 C C . HIS A 1 291 ? -42.816 -5.765 22.144 1.00 86.19 291 HIS A C 1
ATOM 2123 O O . HIS A 1 291 ? -43.531 -5.851 21.148 1.00 86.19 291 HIS A O 1
ATOM 2129 N N . GLN A 1 292 ? -43.287 -5.411 23.341 1.00 88.44 292 GLN A N 1
ATOM 2130 C CA . GLN A 1 292 ? -44.697 -5.162 23.589 1.00 88.44 292 GLN A CA 1
ATOM 2131 C C . GLN A 1 292 ? -44.876 -4.095 24.662 1.00 88.44 292 GLN A C 1
ATOM 2133 O O . GLN A 1 292 ? -44.224 -4.139 25.705 1.00 88.44 292 GLN A O 1
ATOM 2138 N N . VAL A 1 293 ? -45.803 -3.172 24.409 1.00 88.06 293 VAL A N 1
ATOM 2139 C CA . VAL A 1 293 ? -46.339 -2.263 25.421 1.00 88.06 293 VAL A CA 1
ATOM 2140 C C . VAL A 1 293 ? -47.856 -2.396 25.394 1.00 88.06 293 VAL A C 1
ATOM 2142 O O . VAL A 1 293 ? -48.485 -2.118 24.375 1.00 88.06 293 VAL A O 1
ATOM 2145 N N . ILE A 1 294 ? -48.438 -2.855 26.496 1.00 87.25 294 ILE A N 1
ATOM 2146 C CA . ILE A 1 294 ? -49.882 -2.832 26.722 1.00 87.25 294 ILE A CA 1
ATOM 2147 C C . ILE A 1 294 ? -50.148 -1.696 27.696 1.00 87.25 294 ILE A C 1
ATOM 2149 O O . ILE A 1 294 ? -49.635 -1.703 28.816 1.00 87.25 294 ILE A O 1
ATOM 2153 N N . ILE A 1 295 ? -50.929 -0.720 27.246 1.00 86.69 295 ILE A N 1
ATOM 2154 C CA . ILE A 1 295 ? -51.367 0.411 28.056 1.00 86.69 295 ILE A CA 1
ATOM 2155 C C . ILE A 1 295 ? -52.888 0.443 28.117 1.00 86.69 295 ILE A C 1
ATOM 2157 O O . ILE A 1 295 ? -53.557 0.118 27.133 1.00 86.69 295 ILE A O 1
ATOM 2161 N N . HIS A 1 296 ? -53.432 0.897 29.240 1.00 84.50 296 HIS A N 1
ATOM 2162 C CA . HIS A 1 296 ? -54.847 1.221 29.351 1.00 84.50 296 HIS A CA 1
ATOM 2163 C C . HIS A 1 296 ? -55.054 2.574 30.033 1.00 84.50 296 HIS A C 1
ATOM 2165 O O . HIS A 1 296 ? -54.254 3.029 30.854 1.00 84.50 296 HIS A O 1
ATOM 2171 N N . SER A 1 297 ? -56.162 3.217 29.671 1.00 81.25 297 SER A N 1
ATOM 2172 C CA . SER A 1 297 ? -56.712 4.352 30.406 1.00 81.25 297 SER A CA 1
ATOM 2173 C C . SER A 1 297 ? -57.772 3.843 31.372 1.00 81.25 297 SER A C 1
ATOM 2175 O O . SER A 1 297 ? -58.578 2.981 31.013 1.00 81.25 297 SER A O 1
ATOM 2177 N N . ILE A 1 298 ? -57.818 4.423 32.571 1.00 76.88 298 ILE A N 1
ATOM 2178 C CA . ILE A 1 298 ? -58.862 4.139 33.565 1.00 76.88 298 ILE A CA 1
ATOM 2179 C C . ILE A 1 298 ? -60.258 4.427 32.984 1.00 76.88 298 ILE A C 1
ATOM 2181 O O . ILE A 1 298 ? -61.219 3.728 33.295 1.00 76.88 298 ILE A O 1
ATOM 2185 N N . THR A 1 299 ? -60.379 5.431 32.109 1.00 79.81 299 THR A N 1
ATOM 2186 C CA . THR A 1 299 ? -61.650 5.833 31.485 1.00 79.81 299 THR A CA 1
ATOM 2187 C C . THR A 1 299 ? -61.905 5.151 30.137 1.00 79.81 299 THR A C 1
ATOM 2189 O O . THR A 1 299 ? -62.949 5.369 29.527 1.00 79.81 299 THR A O 1
ATOM 2192 N N . GLY A 1 300 ? -60.965 4.335 29.642 1.00 77.19 300 GLY A N 1
ATOM 2193 C CA . GLY A 1 300 ? -61.022 3.733 28.305 1.00 77.19 300 GLY A CA 1
ATOM 2194 C C . GLY A 1 300 ? -60.767 4.714 27.150 1.00 77.19 300 GLY A C 1
ATOM 2195 O O . GLY A 1 300 ? -60.736 4.295 25.995 1.00 77.19 300 GLY A O 1
ATOM 2196 N N . VAL A 1 301 ? -60.548 5.999 27.448 1.00 78.94 301 VAL A N 1
ATOM 2197 C CA . VAL A 1 301 ? -60.211 7.053 26.482 1.00 78.94 301 VAL A CA 1
ATOM 2198 C C . VAL A 1 301 ? -58.940 7.763 26.949 1.00 78.94 301 VAL A C 1
ATOM 2200 O O . VAL A 1 301 ? -58.753 7.992 28.143 1.00 78.94 301 VAL A O 1
ATOM 2203 N N . PHE A 1 302 ? -58.041 8.087 26.019 1.00 80.81 302 PHE A N 1
ATOM 2204 C CA . PHE A 1 302 ? -56.839 8.867 26.312 1.00 80.81 302 PHE A CA 1
ATOM 2205 C C . PHE A 1 302 ? -57.172 10.360 26.241 1.00 80.81 302 PHE A C 1
ATOM 2207 O O . PHE A 1 302 ? -57.305 10.918 25.153 1.00 80.81 302 PHE A O 1
ATOM 2214 N N . GLU A 1 303 ? -57.340 10.987 27.404 1.00 82.38 303 GLU A N 1
ATOM 2215 C CA . GLU A 1 303 ? -57.598 12.423 27.535 1.00 82.38 303 GLU A CA 1
ATOM 2216 C C . GLU A 1 303 ? -56.330 13.171 27.979 1.00 82.38 303 GLU A C 1
ATOM 2218 O O . GLU A 1 303 ? -55.459 12.578 28.625 1.00 82.38 303 GLU A O 1
ATOM 2223 N N . PRO A 1 304 ? -56.204 14.474 27.667 1.00 80.81 304 PRO A N 1
ATOM 2224 C CA . PRO A 1 304 ? -55.181 15.317 28.277 1.00 80.81 304 PRO A CA 1
ATOM 2225 C C . PRO A 1 304 ? -55.249 15.216 29.807 1.00 80.81 304 PRO A C 1
ATOM 2227 O O . PRO A 1 304 ? -56.335 15.247 30.376 1.00 80.81 304 PRO A O 1
ATOM 2230 N N . GLU A 1 305 ? -54.091 15.090 30.461 1.00 78.19 305 GLU A N 1
ATOM 2231 C CA . GLU A 1 305 ? -53.951 14.920 31.922 1.00 78.19 305 GLU A CA 1
ATOM 2232 C C . GLU A 1 305 ? -54.458 13.581 32.499 1.00 78.19 305 GLU A C 1
ATOM 2234 O O . GLU A 1 305 ? -54.364 13.358 33.709 1.00 78.19 305 GLU A O 1
ATOM 2239 N N . ALA A 1 306 ? -54.932 12.648 31.663 1.00 77.75 306 ALA A N 1
ATOM 2240 C CA . ALA A 1 306 ? -55.319 11.321 32.129 1.00 77.75 306 ALA A CA 1
ATOM 2241 C C . ALA A 1 306 ? -54.095 10.498 32.564 1.00 77.75 306 ALA A C 1
ATOM 2243 O O . ALA A 1 306 ? -53.074 10.438 31.876 1.00 77.75 306 ALA A O 1
ATOM 2244 N N . GLN A 1 307 ? -54.220 9.806 33.699 1.00 77.69 307 GLN A N 1
ATOM 2245 C CA . GLN A 1 307 ? -53.224 8.827 34.128 1.00 77.69 307 GLN A CA 1
ATOM 2246 C C . GLN A 1 307 ? -53.293 7.596 33.218 1.00 77.69 307 GLN A C 1
ATOM 2248 O O . GLN A 1 307 ? -54.335 6.945 33.110 1.00 77.69 307 GLN A O 1
ATOM 2253 N N . ILE A 1 308 ? -52.174 7.280 32.568 1.00 79.75 308 ILE A N 1
ATOM 2254 C CA . ILE A 1 308 ? -52.017 6.084 31.739 1.00 79.75 308 ILE A CA 1
ATOM 2255 C C . ILE A 1 308 ? -51.337 5.009 32.580 1.00 79.75 308 ILE A C 1
ATOM 2257 O O . ILE A 1 308 ? -50.291 5.252 33.182 1.00 79.75 308 ILE A O 1
ATOM 2261 N N . HIS A 1 309 ? -51.917 3.812 32.594 1.00 83.06 309 HIS A N 1
ATOM 2262 C CA . HIS A 1 309 ? -51.314 2.644 33.220 1.00 83.06 309 HIS A CA 1
ATOM 2263 C C . HIS A 1 309 ? -50.659 1.768 32.154 1.00 83.06 309 HIS A C 1
ATOM 2265 O O . HIS A 1 309 ? -51.247 1.500 31.106 1.00 83.06 309 HIS A O 1
ATOM 2271 N N . ILE A 1 310 ? -49.436 1.318 32.429 1.00 83.94 310 ILE A N 1
ATOM 2272 C CA . ILE A 1 310 ? -48.736 0.322 31.617 1.00 83.94 310 ILE A CA 1
ATOM 2273 C C . ILE A 1 310 ? -48.962 -1.035 32.280 1.00 83.94 310 ILE A C 1
ATOM 2275 O O . ILE A 1 310 ? -48.410 -1.299 33.346 1.00 83.94 310 ILE A O 1
ATOM 2279 N N . ASP A 1 311 ? -49.773 -1.888 31.657 1.00 85.12 311 ASP A N 1
ATOM 2280 C CA . ASP A 1 311 ? -50.053 -3.240 32.158 1.00 85.12 311 ASP A CA 1
ATOM 2281 C C . ASP A 1 311 ? -48.890 -4.183 31.922 1.00 85.12 311 ASP A C 1
ATOM 2283 O O . ASP A 1 311 ? -48.605 -5.083 32.711 1.00 85.12 311 ASP A O 1
ATOM 2287 N N . THR A 1 312 ? -48.258 -4.045 30.762 1.00 87.06 312 THR A N 1
ATOM 2288 C CA . THR A 1 312 ? -47.203 -4.952 30.335 1.00 87.06 312 THR A CA 1
ATOM 2289 C C . THR A 1 312 ? -46.210 -4.185 29.495 1.00 87.06 312 THR A C 1
ATOM 2291 O O . THR A 1 312 ? -46.563 -3.607 28.471 1.00 87.06 312 THR A O 1
ATOM 2294 N N . LEU A 1 313 ? -44.956 -4.218 29.927 1.00 85.81 313 LEU A N 1
ATOM 2295 C CA . LEU A 1 313 ? -43.809 -3.799 29.144 1.00 85.81 313 LEU A CA 1
ATOM 2296 C C . LEU A 1 313 ? -42.910 -5.021 28.974 1.00 85.81 313 LEU A C 1
ATOM 2298 O O . LEU A 1 313 ? -42.308 -5.495 29.936 1.00 85.81 313 LEU A O 1
ATOM 2302 N N . THR A 1 314 ? -42.839 -5.547 27.756 1.00 85.94 314 THR A N 1
ATOM 2303 C CA . THR A 1 314 ? -41.949 -6.657 27.415 1.00 85.94 314 THR A CA 1
ATOM 2304 C C . THR A 1 314 ? -40.747 -6.116 26.669 1.00 85.94 314 THR A C 1
ATOM 2306 O O . THR A 1 314 ? -40.875 -5.537 25.587 1.00 85.94 314 THR A O 1
ATOM 2309 N N . ILE A 1 315 ? -39.577 -6.339 27.252 1.00 85.00 315 ILE A N 1
ATOM 2310 C CA . ILE A 1 315 ? -38.284 -5.984 26.684 1.00 85.00 315 ILE A CA 1
ATOM 2311 C C . ILE A 1 315 ? -37.566 -7.284 26.338 1.00 85.00 315 ILE A C 1
ATOM 2313 O O . ILE A 1 315 ? -37.557 -8.222 27.135 1.00 85.00 315 ILE A O 1
ATOM 2317 N N . LEU A 1 316 ? -36.985 -7.340 25.146 1.00 87.12 316 LEU A N 1
ATOM 2318 C CA . LEU A 1 316 ? -36.163 -8.455 24.699 1.00 87.12 316 LEU A CA 1
ATOM 2319 C C . LEU A 1 316 ? -34.732 -7.981 24.507 1.00 87.12 316 LEU A C 1
ATOM 2321 O O . LEU A 1 316 ? -34.507 -6.883 24.003 1.00 87.12 316 LEU A O 1
ATOM 2325 N N . ASN A 1 317 ? -33.790 -8.840 24.873 1.00 87.44 317 ASN A N 1
ATOM 2326 C CA . ASN A 1 317 ? -32.406 -8.718 24.461 1.00 87.44 317 ASN A CA 1
ATOM 2327 C C . ASN A 1 317 ? -32.140 -9.758 23.370 1.00 87.44 317 ASN A C 1
ATOM 2329 O O . ASN A 1 317 ? -32.333 -10.949 23.611 1.00 87.44 317 ASN A O 1
ATOM 2333 N N . LEU A 1 318 ? -31.781 -9.309 22.170 1.00 87.31 318 LEU A N 1
ATOM 2334 C CA . LEU A 1 318 ? -31.589 -10.176 21.003 1.00 87.31 318 LEU A CA 1
ATOM 2335 C C . LEU A 1 318 ? -30.128 -10.591 20.783 1.00 87.31 318 LEU A C 1
ATOM 2337 O O . LEU A 1 318 ? -29.863 -11.393 19.891 1.00 87.31 318 LEU A O 1
ATOM 2341 N N . SER A 1 319 ? -29.196 -10.063 21.574 1.00 88.00 319 SER A N 1
ATOM 2342 C CA . SER A 1 319 ? -27.774 -10.406 21.511 1.00 88.00 319 SER A CA 1
ATOM 2343 C C . SER A 1 319 ? -27.401 -11.542 22.466 1.00 88.00 319 SER A C 1
ATOM 2345 O O . SER A 1 319 ? -28.125 -11.839 23.416 1.00 88.00 319 SER A O 1
ATOM 2347 N N . GLU A 1 320 ? -26.186 -12.068 22.312 1.00 89.31 320 GLU A N 1
ATOM 2348 C CA . GLU A 1 320 ? -25.576 -12.985 23.285 1.00 89.31 320 GLU A CA 1
ATOM 2349 C C . GLU A 1 320 ? -25.120 -12.280 24.573 1.00 89.31 320 GLU A C 1
ATOM 2351 O O . GLU A 1 320 ? -25.165 -12.879 25.648 1.00 89.31 320 GLU A O 1
ATOM 2356 N N . MET A 1 321 ? -24.710 -11.007 24.485 1.00 88.75 321 MET A N 1
ATOM 2357 C CA . MET A 1 321 ? -24.301 -10.225 25.655 1.00 88.75 321 MET A CA 1
ATOM 2358 C C . MET A 1 321 ? -25.494 -10.012 26.594 1.00 88.75 321 MET A C 1
ATOM 2360 O O . MET A 1 321 ? -26.543 -9.574 26.122 1.00 88.75 321 MET A O 1
ATOM 2364 N N . PRO A 1 322 ? -25.379 -10.283 27.908 1.00 85.50 322 PRO A N 1
ATOM 2365 C CA . PRO A 1 322 ? -26.465 -10.062 28.854 1.00 85.50 322 PRO A CA 1
ATOM 2366 C C . PRO A 1 322 ? -26.808 -8.574 28.974 1.00 85.50 322 PRO A C 1
ATOM 2368 O O . PRO A 1 322 ? -25.974 -7.699 28.747 1.00 85.50 322 PRO A O 1
ATOM 2371 N N . THR A 1 323 ? -28.047 -8.281 29.372 1.00 82.12 323 THR A N 1
ATOM 2372 C CA . THR A 1 323 ? -28.445 -6.903 29.674 1.00 82.12 323 THR A CA 1
ATOM 2373 C C . THR A 1 323 ? -27.635 -6.369 30.854 1.00 82.12 323 THR A C 1
ATOM 2375 O O . THR A 1 323 ? -27.430 -7.120 31.817 1.00 82.12 323 THR A O 1
ATOM 2378 N N . PRO A 1 324 ? -27.246 -5.084 30.844 1.00 78.75 324 PRO A N 1
ATOM 2379 C CA . PRO A 1 324 ? -26.573 -4.473 31.979 1.00 78.75 324 PRO A CA 1
ATOM 2380 C C . PRO A 1 324 ? -27.356 -4.648 33.278 1.00 78.75 324 PRO A C 1
ATOM 2382 O O . PRO A 1 324 ? -28.586 -4.596 33.280 1.00 78.75 324 PRO A O 1
ATOM 2385 N N . ARG A 1 325 ? -26.648 -4.795 34.403 1.00 76.38 325 ARG A N 1
ATOM 2386 C CA . ARG A 1 325 ? -27.272 -4.867 35.741 1.00 76.38 325 ARG A CA 1
ATOM 2387 C C . ARG A 1 325 ? -27.764 -3.506 36.264 1.00 76.38 325 ARG A C 1
ATOM 2389 O O . ARG A 1 325 ? -28.308 -3.432 37.362 1.00 76.38 325 ARG A O 1
ATOM 2396 N N . LEU A 1 326 ? -27.573 -2.443 35.486 1.00 68.00 326 LEU A N 1
ATOM 2397 C CA . LEU A 1 326 ? -27.999 -1.081 35.798 1.00 68.00 326 LEU A CA 1
ATOM 2398 C C . LEU A 1 326 ? -29.513 -0.902 35.603 1.00 68.00 326 LEU A C 1
ATOM 2400 O O . LEU A 1 326 ? -30.137 -1.555 34.766 1.00 68.00 326 LEU A O 1
ATOM 2404 N N . VAL A 1 327 ? -30.109 0.020 36.362 1.00 66.38 327 VAL A N 1
ATOM 2405 C CA . VAL A 1 327 ? -31.525 0.380 36.204 1.00 66.38 327 VAL A CA 1
ATOM 2406 C C . VAL A 1 327 ? -31.701 1.165 34.903 1.00 66.38 327 VAL A C 1
ATOM 2408 O O . VAL A 1 327 ? -31.285 2.318 34.800 1.00 66.38 327 VAL A O 1
ATOM 2411 N N . LEU A 1 328 ? -32.349 0.556 33.910 1.00 63.56 328 LEU A N 1
ATOM 2412 C CA . LEU A 1 328 ? -32.750 1.243 32.682 1.00 63.56 328 LEU A CA 1
ATOM 2413 C C . LEU A 1 328 ? -34.008 2.077 32.946 1.00 63.56 328 LEU A C 1
ATOM 2415 O O . LEU A 1 328 ? -35.036 1.551 33.371 1.00 63.56 328 LEU A O 1
ATOM 2419 N N . THR A 1 329 ? -33.937 3.379 32.671 1.00 64.75 329 THR A N 1
ATOM 2420 C CA . THR A 1 329 ? -35.091 4.282 32.774 1.00 64.75 329 THR A CA 1
ATOM 2421 C C . THR A 1 329 ? -35.706 4.479 31.393 1.00 64.75 329 THR A C 1
ATOM 2423 O O . THR A 1 329 ? -35.036 4.949 30.476 1.00 64.75 329 THR A O 1
ATOM 2426 N N . LEU A 1 330 ? -36.984 4.129 31.237 1.00 64.25 330 LEU A N 1
ATOM 2427 C CA . LEU A 1 330 ? -37.739 4.376 30.010 1.00 64.25 330 LEU A CA 1
ATOM 2428 C C . LEU A 1 330 ? -38.406 5.754 30.094 1.00 64.25 330 LEU A C 1
ATOM 2430 O O . LEU A 1 330 ? -39.287 5.964 30.927 1.00 64.25 330 LEU A O 1
ATOM 2434 N N . LEU A 1 331 ? -38.014 6.678 29.216 1.00 62.50 331 LEU A N 1
ATOM 2435 C CA . LEU A 1 331 ? -38.711 7.951 29.053 1.00 62.50 331 LEU A CA 1
ATOM 2436 C C . LEU A 1 331 ? -39.788 7.806 27.974 1.00 62.50 331 LEU A C 1
ATOM 2438 O O . LEU A 1 331 ? -39.483 7.514 26.820 1.00 62.50 331 LEU A O 1
ATOM 2442 N N . ILE A 1 332 ? -41.044 8.040 28.346 1.00 61.19 332 ILE A N 1
ATOM 2443 C CA . ILE A 1 332 ? -42.162 8.119 27.404 1.00 61.19 332 ILE A CA 1
ATOM 2444 C C . ILE A 1 332 ? -42.418 9.602 27.137 1.00 61.19 332 ILE A C 1
ATOM 2446 O O . ILE A 1 332 ? -42.831 10.328 28.039 1.00 61.19 332 ILE A O 1
ATOM 2450 N N . GLN A 1 333 ? -42.133 10.057 25.917 1.00 54.25 333 GLN A N 1
ATOM 2451 C CA . GLN A 1 333 ? -42.475 11.406 25.464 1.00 54.25 333 GLN A CA 1
ATOM 2452 C C . GLN A 1 333 ? -43.818 11.359 24.731 1.00 54.25 333 GLN A C 1
ATOM 2454 O O . GLN A 1 333 ? -43.979 10.591 23.783 1.00 54.25 333 GLN A O 1
ATOM 2459 N N . THR A 1 334 ? -44.775 12.150 25.214 1.00 54.28 334 THR A N 1
ATOM 2460 C CA . THR A 1 334 ? -46.095 12.375 24.603 1.00 54.28 334 THR A CA 1
ATOM 2461 C C . THR A 1 334 ? -46.074 13.577 23.679 1.00 54.28 334 THR A C 1
ATOM 2463 O O . THR A 1 334 ? -45.470 14.592 24.099 1.00 54.28 334 THR A O 1
#

Organism: NCBI:txid658196

Foldseek 3Di:
DDEAADAQEWAAKAAWAEWAAWDADPDAQAEWAETAAIGEIAEWFFGWEAAWEWDWDDDPVATKIWIWDWIDHTPDPDIDIDIDMDGPVPYQEYEDHQEWHAWHAKYETYEWYAWHEWAEWAAADPVAAIAETGETHAIYAWYHIAATAAIYFFYEYEYEYALQRLVVCVLDVVPPDVRHHYHYYRYFHHWHHTYYIYHWYAWHAFHAWHAKDKDKDWDWDQDPVRDIDIDIDIDIHHIYHTHHTHHTHHIDDDDHYTHHTHHGYAYWYWYQYPPPRDTDIDRDRWDKDFPDWDKAFPVRDDDVVTDIDTPDTDIDTPGPHDDRPDDDDDDDDD

Secondary structure (DSSP, 8-state):
--EEEEE-PPPPPPPPPPPPPPPPP-STTPPPPPPPPPPPP-PPPPP-EEEEEEEEEEETTEEEEEEEEEEE-TT-SSPEEEEEEEETTT--EEEEE-PPPPPPPPPPPPPPPPPPPPPPPPPPBTTBPPPPPPPPPPPPPPPPP-PPPPPPPPPEEEEEEETTTGGGGGGG-TTT-SS-EEEEE-PPPPPPPP----PPPPPPPPPPPPPPEEEEEEEEEE-TTS-EEEEEEEEEE--PPPPPPPPP-PPP-SPP-PPPPPPP-EEEEEEEPTTT--EEEESS---EEEEEEEEEETTSS--TTPPEEEEEEEEEE-SSSPPPSS--------

Sequence (334 aa):
MPFVVLSVSGPNGVNGQNGRDAAIPSGSYMNGDDGEDATKPTRGKDAGDIDLFLTERDNTTGASIEFSGQYRKSEQLVDENFQETYSCETVDFFVLDAHGGSGGHGGYGGDGGYGATGHPGMDATRYSNGTNGGRGGDGGDAGAGTSGANGGKGGAITLNMRDTDSGLLLMFVKAWTPTISYSLNISGGQGGRAGQHGTPGRGGYGGRGGSGYSWTETHSYTDSRGYTQYTTTSHYNPGGFSGPSGSTGRRPTHPLHNGISGIDGNFRFLIEDSVTNNITEYHEIFDIRIHQVIIHSITGVFEPEAQIHIDTLTILNLSEMPTPRLVLTLLIQT

Solvent-accessible surface area (backbone atoms only — not comparable to full-atom values): 16357 Å² total; per-residue (Å²): 130,55,62,50,74,52,72,18,46,13,58,61,24,47,56,18,47,58,21,50,57,28,60,74,61,92,50,78,51,31,53,17,40,53,15,34,54,24,38,72,26,34,54,10,32,40,20,16,37,39,41,35,36,48,40,74,41,93,45,105,85,50,64,25,40,32,44,32,43,38,33,23,42,42,94,53,92,60,72,44,81,44,75,51,76,44,49,66,88,62,47,38,38,42,36,47,33,16,25,13,5,33,13,4,30,17,4,32,13,5,31,15,6,45,13,19,47,14,48,66,22,49,56,21,41,103,86,40,59,17,34,52,14,30,55,12,10,33,14,6,33,17,5,38,31,20,37,14,15,30,19,4,29,18,10,43,39,39,43,32,30,38,37,75,37,45,50,62,57,57,57,71,38,76,88,81,38,96,61,32,48,72,46,80,39,33,44,29,6,50,32,8,49,42,33,41,56,23,52,41,5,48,30,8,48,30,5,49,28,8,50,57,29,72,53,74,50,77,48,75,48,70,47,101,84,72,47,79,44,78,48,77,48,80,47,74,27,56,40,26,51,58,23,52,58,24,51,60,29,50,58,69,81,76,88,64,43,61,20,53,55,22,53,60,36,48,64,38,37,37,37,27,35,84,85,78,71,48,73,46,82,34,79,57,72,62,42,79,40,84,75,43,77,44,70,47,37,89,80,76,55,92,51,93,94,58,72,74,44,74,80,40,78,42,73,43,69,80,39,90,39,73,76,46,77,54,90,83,82,85,84,83,85,131

Mean predicted aligned error: 10.09 Å

Radius of gyration: 43.0 Å; Cα contacts (8 Å, |Δi|>4): 1192; chains: 1; bounding box: 107×35×138 Å

pLDDT: mean 87.9, std 11.94, range [47.78, 98.69]

Nearest PDB structures (foldseek):
  6cqo-assembly1_A  TM=6.275E-01  e=6.119E+00  Saccharomyces cerevisiae S288C
  5exc-assembly1_C  TM=4.963E-01  e=5.537E+00  Dendronephthya sp. SSAL-2002